Protein AF-N8XMA6-F1 (afdb_monomer)

Solvent-accessible surface area (backbone atoms only — not comparable to full-atom values): 12289 Å² total; per-residue (Å²): 137,86,81,84,78,72,89,50,56,70,58,52,52,52,47,55,66,69,59,66,61,82,78,75,79,82,71,82,87,73,93,64,99,68,93,68,57,101,82,57,52,70,44,81,47,76,52,71,48,85,36,77,44,62,51,89,69,97,74,92,50,85,92,50,55,88,56,55,26,37,52,73,32,21,50,76,72,11,32,43,36,42,34,38,41,34,55,77,52,100,53,38,29,46,33,36,42,37,30,31,41,41,23,63,33,55,67,68,64,41,82,58,19,56,54,94,86,58,65,46,65,44,81,59,30,42,33,44,30,45,38,27,79,88,80,26,33,40,37,41,23,26,39,64,20,71,59,28,72,72,43,18,67,74,46,66,78,47,97,87,50,68,55,77,30,40,56,78,78,35,101,51,12,70,62,77,36,50,27,8,22,61,82,36,62,46,50,46,42,88,46,100,89,52,80,59,71,63,85,63,88,76,85,78,78,82,130

Sequence (207 aa):
MVKFKLQYHRVFIALSFALCSSAFAQIELINQDQIFTAQDNFKLTSAGSLRLQALNFDQYQPSNAAQKYRRNGYSSTSRIYLNTDYKINDDLHLITGYQNFINPSKILDWDGHYQNNDERLTTEQAYAGISSHRYGTLKYGKIYSLYYDVVGSKTDLWDYSTLAQPQTWSPFAYFDGTQAASKTLRYEKKRKILIFMRLIYLKITLI

InterPro domains:
  IPR023614 Porin domain superfamily [G3DSA:2.40.160.10] (35-196)
  IPR050298 Gram-negative bacterial outer membrane porin [PTHR34501] (13-189)

Organism: NCBI:txid70347

Foldseek 3Di:
DDDDDPPPVVVVVVVVVVPPPPPPPPDCPDDDPDPDDPPKPKDKDKDWDFDKAADDDPDDDPVCPQVQLSNVIWGDFTKMKIKMWIDPDPFKIKIWIWMKGATPCVVVVVPSHDGPPDDRIDTQDTWIWMAGPVFGIKIFFKDFAPQCVPPQVVVPPDPPDSPSHQCVVDPPCSDPRSGIHTGAIFGWDDDPPDGDTDGDPDPDDDD

Secondary structure (DSSP, 8-state):
------TTHHHHHHHHHH--S-------S---S-SS-TT--EEEEEEEE--EE----S---GGGGGGGGGGS-EESS-EEEEEEEEESSSSEEEEEEEEEEE-HHHHTT-TTSS-TT--SEEEEEEEEEEEETTTEEEEEEEEE-HHIIIIIHHH---SS--TT-GGGS-TTTTTSSSSEEEEEEEEEEEETTEEE-----------

Structure (mmCIF, N/CA/C/O backbone):
data_AF-N8XMA6-F1
#
_entry.id   AF-N8XMA6-F1
#
loop_
_atom_site.group_PDB
_atom_site.id
_atom_site.type_symbol
_atom_site.label_atom_id
_atom_site.label_alt_id
_atom_site.label_comp_id
_atom_site.label_asym_id
_atom_site.label_entity_id
_atom_site.label_seq_id
_atom_site.pdbx_PDB_ins_code
_atom_site.Cartn_x
_atom_site.Cartn_y
_atom_site.Cartn_z
_atom_site.occupancy
_atom_site.B_iso_or_equiv
_atom_site.auth_seq_id
_atom_site.auth_comp_id
_atom_site.auth_asym_id
_atom_site.auth_atom_id
_atom_site.pdbx_PDB_model_num
ATOM 1 N N . MET A 1 1 ? 2.307 -8.915 -40.200 1.00 38.22 1 MET A N 1
ATOM 2 C CA . MET A 1 1 ? 2.455 -7.800 -39.236 1.00 38.22 1 MET A CA 1
ATOM 3 C C . MET A 1 1 ? 1.770 -6.572 -39.830 1.00 38.22 1 MET A C 1
ATOM 5 O O . MET A 1 1 ? 2.324 -5.957 -40.733 1.00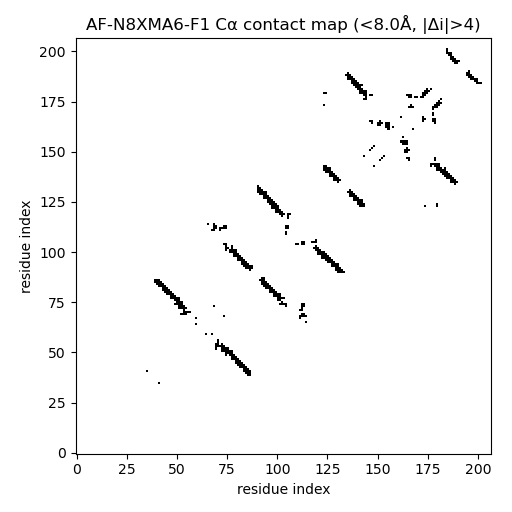 38.22 1 MET A O 1
ATOM 9 N N . VAL A 1 2 ? 0.525 -6.287 -39.439 1.00 34.09 2 VAL A N 1
ATOM 10 C CA . VAL A 1 2 ? -0.274 -5.191 -40.021 1.00 34.09 2 VAL A CA 1
ATOM 11 C C . VAL A 1 2 ? -0.017 -3.922 -39.209 1.00 34.09 2 VAL A C 1
ATOM 13 O O . VAL A 1 2 ? -0.324 -3.875 -38.023 1.00 34.09 2 VAL A O 1
ATOM 16 N N . LYS A 1 3 ? 0.594 -2.905 -39.827 1.00 41.19 3 LYS A N 1
ATOM 17 C CA . LYS A 1 3 ? 0.792 -1.583 -39.215 1.00 41.19 3 LYS A CA 1
ATOM 18 C C . LYS A 1 3 ? -0.462 -0.740 -39.443 1.00 41.19 3 LYS A C 1
ATOM 20 O O . LYS A 1 3 ? -0.680 -0.266 -40.555 1.00 41.19 3 LYS A O 1
ATOM 25 N N . PHE A 1 4 ? -1.258 -0.522 -38.400 1.00 42.84 4 PHE A N 1
ATOM 26 C CA . PHE A 1 4 ? -2.338 0.464 -38.440 1.00 42.84 4 PHE A CA 1
ATOM 27 C C . PHE A 1 4 ? -1.745 1.878 -38.346 1.00 42.84 4 PHE A C 1
ATOM 29 O O . PHE A 1 4 ? -1.214 2.278 -37.314 1.00 42.84 4 PHE A O 1
ATOM 36 N N . LYS A 1 5 ? -1.809 2.645 -39.440 1.00 53.50 5 LYS A N 1
ATOM 37 C CA . LYS A 1 5 ? -1.519 4.088 -39.439 1.00 53.50 5 LYS A CA 1
ATOM 38 C C . LYS A 1 5 ? -2.824 4.846 -39.198 1.00 53.50 5 LYS A C 1
ATOM 40 O O . LYS A 1 5 ? -3.602 5.039 -40.127 1.00 53.50 5 LYS A O 1
ATOM 45 N N . LEU A 1 6 ? -3.054 5.299 -37.966 1.00 52.75 6 LEU A N 1
ATOM 46 C CA . LEU A 1 6 ? -4.207 6.139 -37.636 1.00 52.75 6 LEU A CA 1
ATOM 47 C C . LEU A 1 6 ? -3.944 7.596 -38.073 1.00 52.75 6 LEU A C 1
ATOM 49 O O . LEU A 1 6 ? -3.423 8.419 -37.319 1.00 52.75 6 LEU A O 1
ATOM 53 N N . GLN A 1 7 ? -4.289 7.927 -39.318 1.00 56.22 7 GLN A N 1
ATOM 54 C CA . GLN A 1 7 ? -4.066 9.262 -39.901 1.00 56.22 7 GLN A CA 1
ATOM 55 C C . GLN A 1 7 ? -4.862 10.390 -39.211 1.00 56.22 7 GLN A C 1
ATOM 57 O O . GLN A 1 7 ? -4.502 11.555 -39.345 1.00 56.22 7 GLN A O 1
ATOM 62 N N . TYR A 1 8 ? -5.862 10.061 -38.386 1.00 58.88 8 TYR A N 1
ATOM 63 C CA . TYR A 1 8 ? -6.786 11.030 -37.779 1.00 58.88 8 TYR A CA 1
ATOM 64 C C . TYR A 1 8 ? -6.780 11.035 -36.245 1.00 58.88 8 TYR A C 1
ATOM 66 O O . TYR A 1 8 ? -7.749 11.447 -35.621 1.00 58.88 8 TYR A O 1
ATOM 74 N N . HIS A 1 9 ? -5.676 10.622 -35.622 1.00 61.44 9 HIS A N 1
ATOM 75 C CA . HIS A 1 9 ? -5.466 10.634 -34.168 1.00 61.44 9 HIS A CA 1
ATOM 76 C C . HIS A 1 9 ? -5.900 11.939 -33.465 1.00 61.44 9 HIS A C 1
ATOM 78 O O . HIS A 1 9 ? -6.519 11.875 -32.411 1.00 61.44 9 HIS A O 1
ATOM 84 N N . ARG A 1 10 ? -5.672 13.121 -34.058 1.00 63.47 10 ARG A N 1
ATOM 85 C CA . ARG A 1 10 ? -6.134 14.405 -33.486 1.00 63.47 10 ARG A CA 1
ATOM 86 C C . ARG A 1 10 ? -7.657 14.562 -33.495 1.00 63.47 10 ARG A C 1
ATOM 88 O O . ARG A 1 10 ? -8.216 15.075 -32.534 1.00 63.47 10 ARG A O 1
ATOM 95 N N . VAL A 1 11 ? -8.317 14.093 -34.554 1.00 64.06 11 VAL A N 1
ATOM 96 C CA . VAL A 1 11 ? -9.783 14.092 -34.667 1.00 64.06 11 VAL A CA 1
ATOM 97 C C . VAL A 1 11 ? -10.375 13.043 -33.736 1.00 64.06 11 VAL A C 1
ATOM 99 O O . VAL A 1 11 ? -11.368 13.323 -33.090 1.00 64.06 11 VAL A O 1
ATOM 102 N N . PHE A 1 12 ? -9.731 11.882 -33.597 1.00 63.41 12 PHE A N 1
ATOM 103 C CA . PHE A 1 12 ? -10.147 10.834 -32.667 1.00 63.41 12 PHE A CA 1
ATOM 104 C C . PHE A 1 12 ? -10.039 11.294 -31.207 1.00 63.41 12 PHE A C 1
ATOM 106 O O . PHE A 1 12 ? -10.989 11.136 -30.459 1.00 63.41 12 PHE A O 1
ATOM 113 N N . ILE A 1 13 ? -8.938 11.951 -30.818 1.00 65.94 13 ILE A N 1
ATOM 114 C CA . ILE A 1 13 ? -8.782 12.541 -29.476 1.00 65.94 13 ILE A CA 1
ATOM 115 C C . ILE A 1 13 ? -9.828 13.642 -29.242 1.00 65.94 13 ILE A C 1
ATOM 117 O O . ILE A 1 13 ? -10.458 13.664 -28.188 1.00 65.94 13 ILE A O 1
ATOM 121 N N . ALA A 1 14 ? -10.061 14.522 -30.222 1.00 62.22 14 ALA A N 1
ATOM 122 C CA . ALA A 1 14 ? -11.093 15.555 -30.126 1.00 62.22 14 ALA A CA 1
ATOM 123 C C . ALA A 1 14 ? -12.513 14.961 -30.029 1.00 62.22 14 ALA A C 1
ATOM 125 O O . ALA A 1 14 ? -13.321 15.453 -29.245 1.00 62.22 14 ALA A O 1
ATOM 126 N N . LEU A 1 15 ? -12.799 13.872 -30.755 1.00 55.16 15 LEU A N 1
ATOM 127 C CA . LEU A 1 15 ? -14.060 13.134 -30.654 1.00 55.16 15 LEU A CA 1
ATOM 128 C C . LEU A 1 15 ? -14.199 12.445 -29.294 1.00 55.16 15 LEU A C 1
ATOM 130 O O . LEU A 1 15 ? -15.284 12.461 -28.732 1.00 55.16 15 LEU A O 1
ATOM 134 N N . SER A 1 16 ? -13.120 11.893 -28.731 1.00 57.25 16 SER A N 1
ATOM 135 C CA . SER A 1 16 ? -13.132 11.279 -27.398 1.00 57.25 16 SER A CA 1
ATOM 136 C C . SER A 1 16 ? -13.397 12.299 -26.289 1.00 57.25 16 SER A C 1
ATOM 138 O O . SER A 1 16 ? -14.104 11.982 -25.340 1.00 57.25 16 SER A O 1
ATOM 140 N N . PHE A 1 17 ? -12.895 13.533 -26.417 1.00 58.12 17 PHE A N 1
ATOM 141 C CA . PHE A 1 17 ? -13.242 14.625 -25.497 1.00 58.12 17 PHE A CA 1
ATOM 142 C C . PHE A 1 17 ? -14.674 15.147 -25.708 1.00 58.12 17 PHE A C 1
ATOM 144 O O . PHE A 1 17 ? -15.310 15.557 -24.741 1.00 58.12 17 PHE A O 1
ATOM 151 N N . ALA A 1 18 ? -15.202 15.098 -26.938 1.00 53.00 18 ALA A N 1
ATOM 152 C CA . ALA A 1 18 ? -16.580 15.491 -27.253 1.00 53.00 18 ALA A CA 1
ATOM 153 C C . ALA A 1 18 ? -17.629 14.412 -26.900 1.00 53.00 18 ALA A C 1
ATOM 155 O O . ALA A 1 18 ? -18.781 14.746 -26.636 1.00 53.00 18 ALA A O 1
ATOM 156 N N . LEU A 1 19 ? -17.234 13.134 -26.860 1.00 45.78 19 LEU A N 1
ATOM 157 C CA . LEU A 1 19 ? -18.064 11.978 -26.489 1.00 45.78 19 LEU A CA 1
ATOM 158 C C . LEU A 1 19 ? -17.983 11.626 -24.996 1.00 45.78 19 LEU A C 1
ATOM 160 O O . LEU A 1 19 ? -18.585 10.643 -24.569 1.00 45.78 19 LEU A O 1
ATOM 164 N N . CYS A 1 20 ? -17.335 12.458 -24.174 1.00 42.19 20 CYS A N 1
ATOM 165 C CA . CYS A 1 20 ? -17.507 12.449 -22.719 1.00 42.19 20 CYS A CA 1
ATOM 166 C C . CYS A 1 20 ? -18.913 12.951 -22.313 1.00 42.19 20 CYS A C 1
ATOM 168 O O . CYS A 1 20 ? -19.066 13.717 -21.365 1.00 42.19 20 CYS A O 1
ATOM 170 N N . SER A 1 21 ? -19.969 12.519 -23.005 1.00 47.00 21 SER A N 1
ATOM 171 C CA . SER A 1 21 ? -21.285 12.418 -22.388 1.00 47.00 21 SER A CA 1
ATOM 172 C C . SER A 1 21 ? -21.166 11.312 -21.353 1.00 47.00 21 SER A C 1
ATOM 174 O O . SER A 1 21 ? -20.931 10.163 -21.717 1.00 47.00 21 SER A O 1
ATOM 176 N N . SER A 1 22 ? -21.240 11.692 -20.083 1.00 49.50 22 SER A N 1
ATOM 177 C CA . SER A 1 22 ? -21.211 10.843 -18.895 1.00 49.50 22 SER A CA 1
ATOM 178 C C . SER A 1 22 ? -21.783 9.437 -19.128 1.00 49.50 22 SER A C 1
ATOM 180 O O . SER A 1 22 ? -22.973 9.189 -18.932 1.00 49.50 22 SER A O 1
ATOM 182 N N . ALA A 1 23 ? -20.924 8.507 -19.543 1.00 38.50 23 ALA A N 1
ATOM 183 C CA . ALA A 1 23 ? -21.235 7.093 -19.577 1.00 38.50 23 ALA A CA 1
ATOM 184 C C . ALA A 1 23 ? -21.140 6.598 -18.134 1.00 38.50 23 ALA A C 1
ATOM 186 O O . ALA A 1 23 ? -20.109 6.095 -17.689 1.00 38.50 23 ALA A O 1
ATOM 187 N N . PHE A 1 24 ? -22.209 6.804 -17.369 1.00 38.06 24 PHE A N 1
ATOM 188 C CA . PHE A 1 24 ? -22.392 6.097 -16.114 1.00 38.06 24 PHE A CA 1
ATOM 189 C C . PHE A 1 24 ? -22.739 4.654 -16.475 1.00 38.06 24 PHE A C 1
ATOM 191 O O . PHE A 1 24 ? -23.894 4.325 -16.730 1.00 38.06 24 PHE A O 1
ATOM 198 N N . ALA A 1 25 ? -21.736 3.781 -16.543 1.00 35.38 25 ALA A N 1
ATOM 199 C CA . ALA A 1 25 ? -21.995 2.356 -16.424 1.00 35.38 25 ALA A CA 1
ATOM 200 C C . ALA A 1 25 ? -22.518 2.130 -14.999 1.00 35.38 25 ALA A C 1
ATOM 202 O O . ALA A 1 25 ? -21.738 2.045 -14.050 1.00 35.38 25 ALA A O 1
ATOM 203 N N . GLN A 1 26 ? -23.841 2.123 -14.831 1.00 35.53 26 GLN A N 1
ATOM 204 C CA . GLN A 1 26 ? -24.463 1.716 -13.580 1.00 35.53 26 GLN A CA 1
ATOM 205 C C . GLN A 1 26 ? -24.258 0.207 -13.448 1.00 35.53 26 GLN A C 1
ATOM 207 O O . GLN A 1 26 ? -25.038 -0.597 -13.947 1.00 35.53 26 GLN A O 1
ATOM 212 N N . ILE A 1 27 ? -23.142 -0.175 -12.834 1.00 44.81 27 ILE A N 1
ATOM 213 C CA . ILE A 1 27 ? -22.910 -1.540 -12.382 1.00 44.81 27 ILE A CA 1
ATOM 214 C C . ILE A 1 27 ? -23.560 -1.624 -11.007 1.00 44.81 27 ILE A C 1
ATOM 216 O O . ILE A 1 27 ? -23.081 -1.023 -10.044 1.00 44.81 27 ILE A O 1
ATOM 220 N N . GLU A 1 28 ? -24.677 -2.336 -10.923 1.00 38.12 28 GLU A N 1
ATOM 221 C CA . GLU A 1 28 ? -25.299 -2.671 -9.649 1.00 38.12 28 GLU A CA 1
ATOM 222 C C . GLU A 1 28 ? -24.393 -3.685 -8.930 1.00 38.12 28 GLU A C 1
ATOM 224 O O . GLU A 1 28 ? -24.422 -4.881 -9.200 1.00 38.12 28 GLU A O 1
ATOM 229 N N . LEU A 1 29 ? -23.492 -3.182 -8.077 1.00 42.28 29 LEU A N 1
ATOM 230 C CA . LEU A 1 29 ? -22.527 -4.008 -7.339 1.00 42.28 29 LEU A CA 1
ATOM 231 C C . LEU A 1 29 ? -23.208 -4.855 -6.248 1.00 42.28 29 LEU A C 1
ATOM 233 O O . LEU A 1 29 ? -22.695 -5.920 -5.912 1.00 42.28 29 LEU A O 1
ATOM 237 N N . ILE A 1 30 ? -24.333 -4.384 -5.691 1.00 44.03 30 ILE A N 1
ATOM 238 C CA . ILE A 1 30 ? -25.130 -5.050 -4.648 1.00 44.03 30 ILE A CA 1
ATOM 239 C C . ILE A 1 30 ? -26.604 -4.638 -4.819 1.00 44.03 30 ILE A C 1
ATOM 241 O O . ILE A 1 30 ? -26.894 -3.444 -4.807 1.00 44.03 30 ILE A O 1
ATOM 245 N N . ASN A 1 31 ? -27.515 -5.614 -4.927 1.00 42.56 31 ASN A N 1
ATOM 246 C CA . ASN A 1 31 ? -28.969 -5.421 -4.860 1.00 42.56 31 ASN A CA 1
ATOM 247 C C . ASN A 1 31 ? -29.479 -5.995 -3.523 1.00 42.56 31 ASN A C 1
ATOM 249 O O . ASN A 1 31 ? -29.530 -7.213 -3.339 1.00 42.56 31 ASN A O 1
ATOM 253 N N . GLN A 1 32 ? -29.753 -5.117 -2.559 1.00 45.19 32 GLN A N 1
ATOM 254 C CA . GLN A 1 32 ? -30.324 -5.436 -1.246 1.00 45.19 32 GLN A CA 1
ATOM 255 C C . GLN A 1 32 ? -31.250 -4.293 -0.828 1.00 45.19 32 GLN A C 1
ATOM 257 O O . GLN A 1 32 ? -30.871 -3.131 -0.972 1.00 45.19 32 GLN A O 1
ATOM 262 N N . ASP A 1 33 ? -32.416 -4.618 -0.258 1.00 55.75 33 ASP A N 1
ATOM 263 C CA . ASP A 1 33 ? -33.429 -3.618 0.107 1.00 55.75 33 ASP A CA 1
ATOM 264 C C . ASP A 1 33 ? -32.906 -2.568 1.103 1.00 55.75 33 ASP A C 1
ATOM 266 O O . ASP A 1 33 ? -33.262 -1.401 0.968 1.00 55.75 33 ASP A O 1
ATOM 270 N N . GLN A 1 34 ? -32.014 -2.934 2.039 1.00 51.16 34 GLN A N 1
ATOM 271 C CA . GLN A 1 34 ? -31.160 -2.008 2.804 1.00 51.16 34 GLN A CA 1
ATOM 272 C C . GLN A 1 34 ? -29.854 -2.702 3.231 1.00 51.16 34 GLN A C 1
ATOM 274 O O . GLN A 1 34 ? -29.889 -3.723 3.912 1.00 51.16 34 GLN A O 1
ATOM 279 N N . ILE A 1 35 ? -28.698 -2.136 2.858 1.00 57.72 35 ILE A N 1
ATOM 280 C CA . ILE A 1 35 ? -27.366 -2.589 3.322 1.00 57.72 35 ILE A CA 1
ATOM 281 C C . ILE A 1 35 ? -27.058 -2.031 4.727 1.00 57.72 35 ILE A C 1
ATOM 283 O O . ILE A 1 35 ? -26.288 -2.627 5.476 1.00 57.72 35 ILE A O 1
ATOM 287 N N . PHE A 1 36 ? -27.672 -0.895 5.083 1.00 59.75 36 PHE A N 1
ATOM 288 C CA . PHE A 1 36 ? -27.422 -0.137 6.309 1.00 59.75 36 PHE A CA 1
ATOM 289 C C . PHE A 1 36 ? -28.723 0.438 6.892 1.00 59.75 36 PHE A C 1
ATOM 291 O O . PHE A 1 36 ? -29.598 0.870 6.141 1.00 59.75 36 PHE A O 1
ATOM 298 N N . THR A 1 37 ? -28.832 0.489 8.220 1.00 59.66 37 THR A N 1
ATOM 299 C CA . THR A 1 37 ? -29.908 1.170 8.962 1.00 59.66 37 THR A CA 1
ATOM 300 C C . THR A 1 37 ? -29.584 2.650 9.201 1.00 59.66 37 THR A C 1
ATOM 302 O O . THR A 1 37 ? -28.437 3.076 9.087 1.00 59.66 37 THR A O 1
ATOM 305 N N . ALA A 1 38 ? -30.572 3.461 9.597 1.00 58.53 38 ALA A N 1
ATOM 306 C CA . ALA A 1 38 ? -30.356 4.877 9.937 1.00 58.53 38 ALA A CA 1
ATOM 307 C C . ALA A 1 38 ? -29.403 5.092 11.138 1.00 58.53 38 ALA A C 1
ATOM 309 O O . ALA A 1 38 ? -28.946 6.210 11.375 1.00 58.53 38 ALA A O 1
ATOM 310 N N . GLN A 1 39 ? -29.115 4.034 11.902 1.00 62.19 39 GLN A N 1
ATOM 311 C CA . GLN A 1 39 ? -28.189 4.019 13.032 1.00 62.19 39 GLN A CA 1
ATOM 312 C C . GLN A 1 39 ? -26.787 3.515 12.644 1.00 62.19 39 GLN A C 1
ATOM 314 O O . GLN A 1 39 ? -25.841 3.684 13.424 1.00 62.19 39 GLN A O 1
ATOM 319 N N . ASP A 1 40 ? -26.627 2.940 11.448 1.00 66.00 40 ASP A N 1
ATOM 320 C CA . ASP A 1 40 ? -25.349 2.419 10.976 1.00 66.00 40 ASP A CA 1
ATOM 321 C C . ASP A 1 40 ? -24.437 3.571 10.570 1.00 66.00 40 ASP A C 1
ATOM 323 O O . ASP A 1 40 ? -24.710 4.350 9.659 1.00 66.00 40 ASP A O 1
ATOM 327 N N . ASN A 1 41 ? -23.297 3.665 11.248 1.00 79.25 41 ASN A N 1
ATOM 328 C CA . ASN A 1 41 ? -22.274 4.649 10.924 1.00 79.25 41 ASN A CA 1
ATOM 329 C C . ASN A 1 41 ? -21.190 3.969 10.086 1.00 79.25 41 ASN A C 1
ATOM 331 O O . ASN A 1 41 ? -20.075 3.734 10.559 1.00 79.25 41 ASN A O 1
ATOM 335 N N . PHE A 1 42 ? -21.555 3.608 8.853 1.00 85.81 42 PHE A N 1
ATOM 336 C CA . PHE A 1 42 ? -20.613 3.158 7.836 1.00 85.81 42 PHE A CA 1
ATOM 337 C C . PHE A 1 42 ? -20.064 4.350 7.055 1.00 85.81 42 PHE A C 1
ATOM 339 O O . PHE A 1 42 ? -20.810 5.177 6.528 1.00 85.81 42 PHE A O 1
ATOM 346 N N . LYS A 1 43 ? -18.743 4.413 6.930 1.00 88.19 43 LYS A N 1
ATOM 347 C CA . LYS A 1 43 ? -18.040 5.408 6.130 1.00 88.19 43 LYS A CA 1
ATOM 348 C C . LYS A 1 43 ? -17.127 4.713 5.133 1.00 88.19 43 LYS A C 1
ATOM 350 O O . LYS A 1 43 ? -16.171 4.046 5.517 1.00 88.19 43 LYS A O 1
ATOM 355 N N . LEU A 1 44 ? -17.371 4.956 3.850 1.00 88.69 44 LEU A N 1
ATOM 356 C CA . LEU A 1 44 ? -16.453 4.636 2.761 1.00 88.69 44 LEU A CA 1
ATOM 357 C C . LEU A 1 44 ? -15.694 5.903 2.359 1.00 88.69 44 LEU A C 1
ATOM 359 O O . LEU A 1 44 ? -16.291 6.954 2.145 1.00 88.69 44 LEU A O 1
ATOM 363 N N . THR A 1 45 ? -14.370 5.820 2.269 1.00 89.31 45 THR A N 1
ATOM 364 C CA . THR A 1 45 ? -13.516 6.917 1.798 1.00 89.31 45 THR A CA 1
ATOM 365 C C . THR A 1 45 ? -12.622 6.415 0.679 1.00 89.31 45 THR A C 1
ATOM 367 O O . THR A 1 45 ? -11.800 5.526 0.898 1.00 89.31 45 THR A O 1
ATOM 370 N N . SER A 1 46 ? -12.742 7.020 -0.499 1.00 92.00 46 SER A N 1
ATOM 371 C CA . SER A 1 46 ? -11.800 6.830 -1.598 1.00 92.00 46 SER A CA 1
ATOM 372 C C . SER A 1 46 ? -10.925 8.064 -1.771 1.00 92.00 46 SER A C 1
ATOM 374 O O . SER A 1 46 ? -11.416 9.191 -1.706 1.00 92.00 46 SER A O 1
ATOM 376 N N . ALA A 1 47 ? -9.646 7.858 -2.046 1.00 90.12 47 ALA A N 1
ATOM 377 C CA . ALA A 1 47 ? -8.724 8.915 -2.440 1.00 90.12 47 ALA A CA 1
ATOM 378 C C . ALA A 1 47 ? -7.778 8.386 -3.517 1.00 90.12 47 ALA A C 1
ATOM 380 O O . ALA A 1 47 ? -7.701 7.182 -3.763 1.00 90.12 47 ALA A O 1
ATOM 381 N N . GLY A 1 48 ? -7.021 9.268 -4.151 1.00 89.19 48 GLY A N 1
ATOM 382 C CA . GLY A 1 48 ? -6.034 8.848 -5.128 1.00 89.19 48 GLY A CA 1
ATOM 383 C C . GLY A 1 48 ? -5.094 9.967 -5.519 1.00 89.19 48 GLY A C 1
ATOM 384 O O . GLY A 1 48 ? -5.334 11.139 -5.231 1.00 89.19 48 GLY A O 1
ATOM 385 N N . SER A 1 49 ? -4.018 9.579 -6.182 1.00 87.81 49 SER A N 1
ATOM 386 C CA . SER A 1 49 ? -3.076 10.488 -6.810 1.00 87.81 49 SER A CA 1
ATOM 387 C C . SER A 1 49 ? -2.645 9.922 -8.155 1.00 87.81 49 SER A C 1
ATOM 389 O O . SER A 1 49 ? -2.379 8.729 -8.295 1.00 87.81 49 SER A O 1
ATOM 391 N N . LEU A 1 50 ? -2.565 10.790 -9.156 1.00 90.62 50 LEU A N 1
ATOM 392 C CA . LEU A 1 50 ? -1.903 10.488 -10.417 1.00 90.62 50 LEU A CA 1
ATOM 393 C C . LEU A 1 50 ? -0.556 11.195 -10.404 1.00 90.62 50 LEU A C 1
ATOM 395 O O . LEU A 1 50 ? -0.488 12.403 -10.184 1.00 90.62 50 LEU A O 1
ATOM 399 N N . ARG A 1 51 ? 0.515 10.437 -10.620 1.00 87.62 51 ARG A N 1
ATOM 400 C CA . ARG A 1 51 ? 1.881 10.954 -10.642 1.00 87.62 51 ARG A CA 1
ATOM 401 C C . ARG A 1 51 ? 2.536 10.558 -11.951 1.00 87.62 51 ARG A C 1
ATOM 403 O O . ARG A 1 51 ? 3.081 9.464 -12.089 1.00 87.62 51 ARG A O 1
ATOM 410 N N . LEU A 1 52 ? 2.427 11.465 -12.913 1.00 87.81 52 LEU A N 1
ATOM 411 C CA . LEU A 1 52 ? 3.073 11.358 -14.211 1.00 87.81 52 LEU A CA 1
ATOM 412 C C . LEU A 1 52 ? 4.412 12.091 -14.145 1.00 87.81 52 LEU A C 1
ATOM 414 O O . LEU A 1 52 ? 4.473 13.227 -13.681 1.00 87.81 52 LEU A O 1
ATOM 418 N N . GLN A 1 53 ? 5.476 11.442 -14.597 1.00 88.88 53 GLN A N 1
ATOM 419 C CA . GLN A 1 53 ? 6.825 12.005 -14.602 1.00 88.88 53 GLN A CA 1
ATOM 420 C C . GLN A 1 53 ? 7.494 11.775 -15.949 1.00 88.88 53 GLN A C 1
ATOM 422 O O . GLN A 1 53 ? 7.225 10.779 -16.609 1.00 88.88 53 GLN A O 1
ATOM 427 N N . ALA A 1 54 ? 8.419 12.655 -16.319 1.00 89.69 54 ALA A N 1
ATOM 428 C CA . ALA A 1 54 ? 9.365 12.436 -17.405 1.00 89.69 54 ALA A CA 1
ATOM 429 C C . ALA A 1 54 ? 10.775 12.747 -16.894 1.00 89.69 54 ALA A C 1
ATOM 431 O O . ALA A 1 54 ? 10.990 13.770 -16.247 1.00 89.69 54 ALA A O 1
ATOM 432 N N . LEU A 1 55 ? 11.730 11.859 -17.159 1.00 86.31 55 LEU A N 1
ATOM 433 C CA . LEU A 1 55 ? 13.116 12.004 -16.713 1.00 86.31 55 LEU A CA 1
ATOM 434 C C . LEU A 1 55 ? 14.016 12.254 -17.908 1.00 86.31 55 LEU A C 1
ATOM 436 O O . LEU A 1 55 ? 14.097 11.399 -18.781 1.00 86.31 55 LEU A O 1
ATOM 440 N N . ASN A 1 56 ? 14.739 13.369 -17.924 1.00 83.31 56 ASN A N 1
ATOM 441 C CA . ASN A 1 56 ? 15.779 13.608 -18.918 1.00 83.31 56 ASN A CA 1
ATOM 442 C C . ASN A 1 56 ? 17.095 12.996 -18.436 1.00 83.31 56 ASN A C 1
ATOM 444 O O . ASN A 1 56 ? 17.647 13.424 -17.430 1.00 83.31 56 ASN A O 1
ATOM 448 N N . PHE A 1 57 ? 17.590 11.986 -19.153 1.00 74.38 57 PHE A N 1
ATOM 449 C CA . PHE A 1 57 ? 18.915 11.414 -18.908 1.00 74.38 57 PHE A CA 1
ATOM 450 C C . PHE A 1 57 ? 19.958 12.088 -19.809 1.00 74.38 57 PHE A C 1
ATOM 452 O O . PHE A 1 57 ? 19.663 12.396 -20.967 1.00 74.38 57 PHE A O 1
ATOM 459 N N . ASP A 1 58 ? 21.190 12.242 -19.335 1.00 65.25 58 ASP A N 1
ATOM 460 C CA . ASP A 1 58 ? 22.234 12.933 -20.104 1.00 65.25 58 ASP A CA 1
ATOM 461 C C . ASP A 1 58 ? 22.667 12.147 -21.353 1.00 65.25 58 ASP A C 1
ATOM 463 O O . ASP A 1 58 ? 22.999 12.745 -22.374 1.00 65.25 58 ASP A O 1
ATOM 467 N N . GLN A 1 59 ? 22.603 10.804 -21.332 1.00 69.44 59 GLN A N 1
ATOM 468 C CA . GLN A 1 59 ? 22.976 9.957 -22.477 1.00 69.44 59 GLN A CA 1
ATOM 469 C C . GLN A 1 59 ? 22.150 8.664 -22.577 1.00 69.44 59 GLN A C 1
ATOM 471 O O . GLN A 1 59 ? 21.764 8.057 -21.575 1.00 69.44 59 GLN A O 1
ATOM 476 N N . TYR A 1 60 ? 21.898 8.216 -23.811 1.00 69.25 60 TYR A N 1
ATOM 477 C CA . TYR A 1 60 ? 21.370 6.881 -24.093 1.00 69.25 60 TYR A CA 1
ATOM 478 C C . TYR A 1 60 ? 22.509 5.925 -24.427 1.00 69.25 60 TYR A C 1
ATOM 480 O O . TYR A 1 60 ? 23.242 6.146 -25.387 1.00 69.25 60 TYR A O 1
ATOM 488 N N . GLN A 1 61 ? 22.615 4.841 -23.666 1.00 81.00 61 GLN A N 1
ATOM 489 C CA . GLN A 1 61 ? 23.579 3.768 -23.897 1.00 81.00 61 GLN A CA 1
ATOM 490 C C . GLN A 1 61 ? 22.856 2.413 -23.838 1.00 81.00 61 GLN A C 1
ATOM 492 O O . GLN A 1 61 ? 21.785 2.319 -23.235 1.00 81.00 61 GLN A O 1
ATOM 497 N N . PRO A 1 62 ? 23.392 1.337 -24.443 1.00 82.00 62 PRO A N 1
ATOM 498 C CA . PRO A 1 62 ? 22.751 0.019 -24.400 1.00 82.00 62 PRO A CA 1
ATOM 499 C C . PRO A 1 62 ? 22.394 -0.451 -22.978 1.00 82.00 62 PRO A C 1
ATOM 501 O O . PRO A 1 62 ? 21.343 -1.055 -22.778 1.00 82.00 62 PRO A O 1
ATOM 504 N N . SER A 1 63 ? 23.208 -0.084 -21.983 1.00 80.88 63 SER A N 1
ATOM 505 C CA . SER A 1 63 ? 23.012 -0.395 -20.561 1.00 80.88 63 SER A CA 1
ATOM 506 C C . SER A 1 63 ? 21.743 0.205 -19.938 1.00 80.88 63 SER A C 1
ATOM 508 O O . SER A 1 63 ? 21.241 -0.344 -18.961 1.00 80.88 63 SER A O 1
ATOM 510 N N . ASN A 1 64 ? 21.186 1.291 -20.493 1.00 79.12 64 ASN A N 1
ATOM 511 C CA . ASN A 1 64 ? 19.966 1.937 -19.986 1.00 79.12 64 ASN A CA 1
ATOM 512 C C . ASN A 1 64 ? 18.762 1.816 -20.935 1.00 79.12 64 ASN A C 1
ATOM 514 O O . ASN A 1 64 ? 17.755 2.506 -20.757 1.00 79.12 64 ASN A O 1
ATOM 518 N N . ALA A 1 65 ? 18.822 0.907 -21.915 1.00 82.00 65 ALA A N 1
ATOM 519 C CA . ALA A 1 65 ? 17.760 0.722 -22.904 1.00 82.00 65 ALA A CA 1
ATOM 520 C C . ALA A 1 65 ? 16.381 0.461 -22.269 1.00 82.00 65 ALA A C 1
ATOM 522 O O . ALA A 1 65 ? 15.383 1.010 -22.735 1.00 82.00 65 ALA A O 1
ATOM 523 N N . ALA A 1 66 ? 16.331 -0.292 -21.164 1.00 82.38 66 ALA A N 1
ATOM 524 C CA . ALA A 1 66 ? 15.099 -0.584 -20.430 1.00 82.38 66 ALA A CA 1
ATOM 525 C C . ALA A 1 66 ? 14.456 0.654 -19.773 1.00 82.38 66 ALA A C 1
ATOM 527 O O . ALA A 1 66 ? 13.282 0.617 -19.421 1.00 82.38 66 ALA A O 1
ATOM 528 N N . GLN A 1 67 ? 15.189 1.758 -19.611 1.00 84.31 67 GLN A N 1
ATOM 529 C CA . GLN A 1 67 ? 14.700 2.989 -18.976 1.00 84.31 67 GLN A CA 1
ATOM 530 C C . GLN A 1 67 ? 14.225 4.037 -19.995 1.00 84.31 67 GLN A C 1
ATOM 532 O O . GLN A 1 67 ? 13.766 5.110 -19.605 1.00 84.31 67 GLN A O 1
ATOM 537 N N . LYS A 1 68 ? 14.289 3.735 -21.303 1.00 85.94 68 LYS A N 1
ATOM 538 C CA . LYS A 1 68 ? 13.921 4.661 -22.391 1.00 85.94 68 LYS A CA 1
ATOM 539 C C . LYS A 1 68 ? 12.527 5.263 -22.239 1.00 85.94 68 LYS A C 1
ATOM 541 O O . LYS A 1 68 ? 12.384 6.468 -22.429 1.00 85.94 68 LYS A O 1
ATOM 546 N N . TYR A 1 69 ? 11.552 4.448 -21.841 1.00 88.50 69 TYR A N 1
ATOM 547 C CA . TYR A 1 69 ? 10.159 4.860 -21.646 1.00 88.50 69 TYR A CA 1
ATOM 548 C C . TYR A 1 69 ? 10.001 6.013 -20.642 1.00 88.50 69 TYR A C 1
ATOM 550 O O . TYR A 1 69 ? 9.091 6.825 -20.775 1.00 88.50 69 TYR A O 1
ATOM 558 N N . ARG A 1 70 ? 10.924 6.156 -19.678 1.00 89.19 70 ARG A N 1
ATOM 559 C CA . ARG A 1 70 ? 10.853 7.204 -18.651 1.00 89.19 70 ARG A CA 1
ATOM 560 C C . ARG A 1 70 ? 11.050 8.619 -19.206 1.00 89.19 70 ARG A C 1
ATOM 562 O O . ARG A 1 70 ? 10.670 9.566 -18.527 1.00 89.19 70 ARG A O 1
ATOM 569 N N . ARG A 1 71 ? 11.586 8.788 -20.427 1.00 87.44 71 ARG A N 1
ATOM 570 C CA . ARG A 1 71 ? 11.620 10.096 -21.122 1.00 87.44 71 ARG A CA 1
ATOM 571 C C . ARG A 1 71 ? 10.277 10.492 -21.717 1.00 87.44 71 ARG A C 1
ATOM 573 O O . ARG A 1 71 ? 9.968 11.674 -21.782 1.00 87.44 71 ARG A O 1
ATOM 580 N N . ASN A 1 72 ? 9.495 9.513 -22.157 1.00 87.19 72 ASN A N 1
ATOM 581 C CA . ASN A 1 72 ? 8.250 9.766 -22.877 1.00 87.19 72 ASN A CA 1
ATOM 582 C C . ASN A 1 72 ? 7.121 10.203 -21.934 1.00 87.19 72 ASN A C 1
ATOM 584 O O . ASN A 1 72 ? 6.063 10.616 -22.390 1.00 87.19 72 ASN A O 1
ATOM 588 N N . GLY A 1 73 ? 7.343 10.141 -20.621 1.00 89.50 73 GLY A N 1
ATOM 589 C CA . GLY A 1 73 ? 6.298 10.259 -19.619 1.00 89.50 73 GLY A CA 1
ATOM 590 C C . GLY A 1 73 ? 5.901 8.872 -19.128 1.00 89.50 73 GLY A C 1
ATOM 591 O O . GLY A 1 73 ? 5.633 7.986 -19.928 1.00 89.50 73 GLY A O 1
ATOM 592 N N . TYR A 1 74 ? 5.865 8.652 -17.824 1.00 91.56 74 TYR A N 1
ATOM 593 C CA . TYR A 1 74 ? 5.476 7.377 -17.224 1.00 91.56 74 TYR A CA 1
ATOM 594 C C . TYR A 1 74 ? 4.738 7.623 -15.906 1.00 91.56 74 TYR A C 1
ATOM 596 O O . TYR A 1 74 ? 4.848 8.700 -15.316 1.00 91.56 74 TYR A O 1
ATOM 604 N N . SER A 1 75 ? 3.983 6.629 -15.436 1.00 91.00 75 SER A N 1
ATOM 605 C CA . SER A 1 75 ? 3.422 6.656 -14.082 1.00 91.00 75 SER A CA 1
ATOM 606 C C . SER A 1 75 ? 4.505 6.261 -13.083 1.00 91.00 75 SER A C 1
ATOM 608 O O . SER A 1 75 ? 4.980 5.127 -13.128 1.00 91.00 75 SER A O 1
ATOM 610 N N . SER A 1 76 ? 4.902 7.166 -12.186 1.00 83.62 76 SER A N 1
ATOM 611 C CA . SER A 1 76 ? 5.952 6.866 -11.205 1.00 83.62 76 SER A CA 1
ATOM 612 C C . SER A 1 76 ? 5.387 6.216 -9.944 1.00 83.62 76 SER A C 1
ATOM 614 O O . SER A 1 76 ? 5.802 5.122 -9.578 1.00 83.62 76 SER A O 1
ATOM 616 N N . THR A 1 77 ? 4.411 6.853 -9.289 1.00 83.62 77 THR A N 1
ATOM 617 C CA . THR A 1 77 ? 3.760 6.340 -8.067 1.00 83.62 77 THR A CA 1
ATOM 618 C C . THR A 1 77 ? 2.289 6.759 -7.985 1.00 83.62 77 THR A C 1
ATOM 620 O O . THR A 1 77 ? 1.844 7.272 -6.954 1.00 83.62 77 THR A O 1
ATOM 623 N N . SER A 1 78 ? 1.531 6.610 -9.074 1.00 90.25 78 SER A N 1
ATOM 624 C CA . SER A 1 78 ? 0.082 6.848 -9.033 1.00 90.25 78 SER A CA 1
ATOM 625 C C . SER A 1 78 ? -0.587 5.833 -8.104 1.00 90.25 78 SER A C 1
ATOM 627 O O . SER A 1 78 ? -0.241 4.650 -8.127 1.00 90.25 78 SER A O 1
ATOM 629 N N . ARG A 1 79 ? -1.517 6.277 -7.257 1.00 91.75 79 ARG A N 1
ATOM 630 C CA . ARG A 1 79 ? -2.123 5.453 -6.205 1.00 91.75 79 ARG A CA 1
ATOM 631 C C . ARG A 1 79 ? -3.626 5.647 -6.121 1.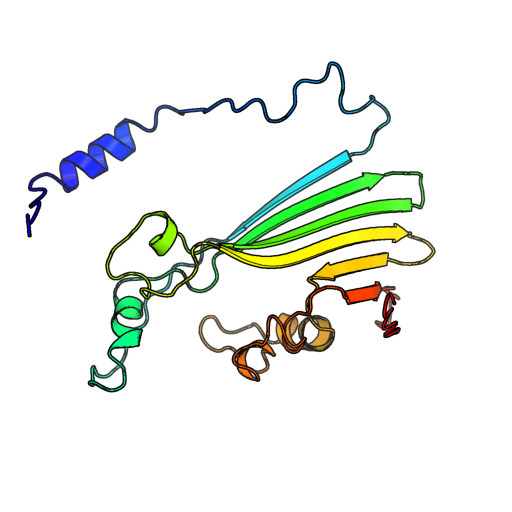00 91.75 79 ARG A C 1
ATOM 633 O O . ARG A 1 79 ? -4.135 6.739 -6.358 1.00 91.75 79 ARG A O 1
ATOM 640 N N . ILE A 1 80 ? -4.312 4.592 -5.705 1.00 93.31 80 ILE A N 1
ATOM 641 C CA . ILE A 1 80 ? -5.708 4.636 -5.272 1.00 93.31 80 ILE A CA 1
ATOM 642 C C . ILE A 1 80 ? -5.779 4.084 -3.853 1.00 93.31 80 ILE A C 1
ATOM 644 O O . ILE A 1 80 ? -5.120 3.096 -3.522 1.00 93.31 80 ILE A O 1
ATOM 648 N N . TYR A 1 81 ? -6.591 4.737 -3.034 1.00 92.38 81 TYR A N 1
ATOM 649 C CA . TYR A 1 81 ? -6.871 4.396 -1.653 1.00 92.38 81 TYR A CA 1
ATOM 650 C C . TYR A 1 81 ? -8.366 4.155 -1.502 1.00 92.38 81 TYR A C 1
ATOM 652 O O . TYR A 1 81 ? -9.175 4.947 -1.989 1.00 92.38 81 TYR A O 1
ATOM 660 N N . LEU A 1 82 ? -8.722 3.103 -0.780 1.00 93.88 82 LEU A N 1
ATOM 661 C CA . LEU A 1 82 ? -10.085 2.803 -0.383 1.00 93.88 82 LEU A CA 1
ATOM 662 C C . LEU A 1 82 ? -10.064 2.356 1.074 1.00 93.88 82 LEU A C 1
ATOM 664 O O . LEU A 1 82 ? -9.395 1.387 1.421 1.00 93.88 82 LEU A O 1
ATOM 668 N N . ASN A 1 83 ? -10.764 3.088 1.931 1.00 93.38 83 ASN A N 1
ATOM 669 C CA . ASN A 1 83 ? -10.855 2.788 3.353 1.00 93.38 83 ASN A CA 1
ATOM 670 C C . ASN A 1 83 ? -12.318 2.693 3.762 1.00 93.38 83 ASN A C 1
ATOM 672 O O . ASN A 1 83 ? -13.133 3.518 3.340 1.00 93.38 83 ASN A O 1
ATOM 676 N N . THR A 1 84 ? -12.627 1.729 4.621 1.00 93.12 84 THR A N 1
ATOM 677 C CA . THR A 1 84 ? -13.925 1.642 5.285 1.00 93.12 84 THR A CA 1
ATOM 678 C C . THR A 1 84 ? -13.766 1.773 6.787 1.00 93.12 84 THR A C 1
ATOM 680 O O . THR A 1 84 ? -12.766 1.341 7.363 1.00 93.12 84 THR A O 1
ATOM 683 N N . ASP A 1 85 ? -14.772 2.364 7.410 1.00 93.38 85 ASP A N 1
ATOM 684 C CA . ASP A 1 85 ? -14.910 2.473 8.853 1.00 93.38 85 ASP A CA 1
ATOM 685 C C . ASP A 1 85 ? -16.373 2.189 9.203 1.00 93.38 85 ASP A C 1
ATOM 687 O O . ASP A 1 85 ? -17.275 2.881 8.731 1.00 93.38 85 ASP A O 1
ATOM 691 N N . TYR A 1 86 ? -16.606 1.124 9.959 1.00 91.25 86 TYR A N 1
ATOM 692 C CA . TYR A 1 86 ? -17.917 0.714 10.431 1.00 91.25 86 TYR A CA 1
ATOM 693 C C . TYR A 1 86 ? -17.939 0.759 11.954 1.00 91.25 86 TYR A C 1
ATOM 695 O O . TYR A 1 86 ? -17.250 -0.017 12.624 1.00 91.25 86 TYR A O 1
ATOM 703 N N . LYS A 1 87 ? -18.749 1.655 12.514 1.00 90.75 87 LYS A N 1
ATOM 704 C CA . LYS A 1 87 ? -18.937 1.755 13.962 1.00 90.75 87 LYS A CA 1
ATOM 705 C C . LYS A 1 87 ? -19.719 0.545 14.483 1.00 90.75 87 LYS A C 1
ATOM 707 O O . LYS A 1 87 ? -20.878 0.360 14.131 1.00 90.75 87 LYS A O 1
ATOM 712 N N . ILE A 1 88 ? -19.106 -0.237 15.371 1.00 87.56 88 ILE A N 1
ATOM 713 C CA . ILE A 1 88 ? -19.770 -1.339 16.086 1.00 87.56 88 ILE A CA 1
ATOM 714 C C . ILE A 1 88 ? -20.468 -0.793 17.340 1.00 87.56 88 ILE A C 1
ATOM 716 O O . ILE A 1 88 ? -21.597 -1.164 17.643 1.00 87.56 88 ILE A O 1
ATOM 720 N N . ASN A 1 89 ? -19.784 0.079 18.087 1.00 87.94 89 ASN A N 1
ATOM 721 C CA . ASN A 1 89 ? -20.317 0.819 19.234 1.00 87.94 89 ASN A CA 1
ATOM 722 C C . ASN A 1 89 ? -19.509 2.114 19.445 1.00 87.94 89 ASN A C 1
ATOM 724 O O . ASN A 1 89 ? -18.684 2.469 18.610 1.00 87.94 89 ASN A O 1
ATOM 728 N N . ASP A 1 90 ? -19.738 2.839 20.541 1.00 89.25 90 ASP A N 1
ATOM 729 C CA . ASP A 1 90 ? -19.073 4.127 20.806 1.00 89.25 90 ASP A CA 1
ATOM 730 C C . ASP A 1 90 ? -17.544 4.061 20.972 1.00 89.25 90 ASP A C 1
ATOM 732 O O . ASP A 1 90 ? -16.880 5.089 20.865 1.00 89.25 90 ASP A O 1
ATOM 736 N N . ASP A 1 91 ? -16.969 2.881 21.221 1.00 92.75 91 ASP A N 1
ATOM 737 C CA . ASP A 1 91 ? -15.519 2.680 21.352 1.00 92.75 91 ASP A CA 1
ATOM 738 C C . ASP A 1 91 ? -14.943 1.890 20.167 1.00 92.75 91 ASP A C 1
ATOM 740 O O . ASP A 1 91 ? -13.836 2.185 19.725 1.00 92.75 91 ASP A O 1
ATOM 744 N N . LEU A 1 92 ? -15.672 0.892 19.654 1.00 93.38 92 LEU A N 1
ATOM 745 C CA . LEU A 1 92 ? -15.178 -0.096 18.693 1.00 93.38 92 LEU A CA 1
ATOM 746 C C . LEU A 1 92 ? -15.643 0.166 17.262 1.00 93.38 92 LEU A C 1
ATOM 748 O O . LEU A 1 92 ? -16.834 0.306 16.987 1.00 93.38 92 LEU A O 1
ATOM 752 N N . HIS A 1 93 ? -14.685 0.110 16.344 1.00 94.06 93 HIS A N 1
ATOM 753 C CA . HIS A 1 93 ? -14.885 0.262 14.910 1.00 94.06 93 HIS A CA 1
ATOM 754 C C . HIS A 1 93 ? -14.216 -0.889 14.153 1.00 94.06 93 HIS A C 1
ATOM 756 O O . HIS A 1 93 ? -13.076 -1.253 14.454 1.00 94.06 93 HIS A O 1
ATOM 762 N N . LEU A 1 94 ? -14.899 -1.442 13.153 1.00 95.75 94 LEU A N 1
ATOM 763 C CA . LEU A 1 94 ? -14.311 -2.330 12.155 1.00 95.75 94 LEU A CA 1
ATOM 764 C C . LEU A 1 94 ? -13.782 -1.473 11.004 1.00 95.75 94 LEU A C 1
ATOM 766 O O . LEU A 1 94 ? -14.539 -0.741 10.373 1.00 95.75 94 LEU A O 1
ATOM 770 N N . ILE A 1 95 ? -12.488 -1.573 10.723 1.00 96.50 95 ILE A N 1
ATOM 771 C CA . ILE A 1 95 ? -11.830 -0.804 9.668 1.00 96.50 95 ILE A CA 1
ATOM 772 C C . ILE A 1 95 ? -11.275 -1.727 8.592 1.00 96.50 95 ILE A C 1
ATOM 774 O O . ILE A 1 95 ? -10.745 -2.801 8.887 1.00 96.50 95 ILE A O 1
ATOM 778 N N . THR A 1 96 ? -11.324 -1.281 7.343 1.00 97.00 96 THR A N 1
ATOM 779 C CA . THR A 1 96 ? -10.525 -1.877 6.270 1.00 97.00 96 THR A CA 1
ATOM 780 C C . THR A 1 96 ? -9.753 -0.794 5.543 1.00 97.00 96 THR A C 1
ATOM 782 O O . THR A 1 96 ? -10.200 0.350 5.448 1.00 97.00 96 THR A O 1
ATOM 785 N N . GLY A 1 97 ? -8.568 -1.148 5.062 1.00 96.38 97 GLY A N 1
ATOM 786 C CA . GLY A 1 97 ? -7.738 -0.252 4.278 1.00 96.38 97 GLY A CA 1
ATOM 787 C C . GLY A 1 97 ? -7.148 -0.984 3.094 1.00 96.38 97 GLY A C 1
ATOM 788 O O . GLY A 1 97 ? -6.580 -2.069 3.235 1.00 96.38 97 GLY A O 1
ATOM 789 N N . TYR A 1 98 ? -7.282 -0.371 1.931 1.00 96.00 98 TYR A N 1
ATOM 790 C CA . TYR A 1 98 ? -6.797 -0.891 0.672 1.00 96.00 98 TYR A CA 1
ATOM 791 C C . TYR A 1 98 ? -6.069 0.218 -0.081 1.00 96.00 98 TYR A C 1
ATOM 793 O O . TYR A 1 98 ? -6.585 1.322 -0.258 1.00 96.00 98 TYR A O 1
ATOM 801 N N . GLN A 1 99 ? -4.841 -0.068 -0.495 1.00 95.12 99 GLN A N 1
ATOM 802 C CA . GLN A 1 99 ? -4.000 0.849 -1.245 1.00 95.12 99 GLN A CA 1
ATOM 803 C C . GLN A 1 99 ? -3.333 0.091 -2.383 1.00 95.12 99 GLN A C 1
ATOM 805 O O . GLN A 1 99 ? -2.616 -0.885 -2.151 1.00 95.12 99 GLN A O 1
ATOM 810 N N . ASN A 1 100 ? -3.493 0.613 -3.592 1.00 94.31 100 ASN A N 1
ATOM 811 C CA . ASN A 1 100 ? -2.842 0.091 -4.782 1.00 94.31 100 ASN A CA 1
ATOM 812 C C . ASN A 1 100 ? -1.984 1.162 -5.440 1.00 94.31 100 ASN A C 1
ATOM 814 O O . ASN A 1 100 ? -2.416 2.308 -5.580 1.00 94.31 100 ASN A O 1
ATOM 818 N N . PHE A 1 101 ? -0.804 0.765 -5.905 1.00 92.38 101 PHE A N 1
ATOM 819 C CA . PHE A 1 101 ? -0.164 1.438 -7.024 1.00 92.38 101 PHE A CA 1
ATOM 820 C C . PHE A 1 101 ? -0.938 1.105 -8.302 1.00 92.38 101 PHE A C 1
ATOM 822 O O . PHE A 1 101 ? -1.332 -0.044 -8.517 1.00 92.38 101 PHE A O 1
ATOM 829 N N . ILE A 1 102 ? -1.143 2.114 -9.140 1.00 94.56 102 ILE A N 1
ATOM 830 C CA . ILE A 1 102 ? -1.725 1.962 -10.468 1.00 94.56 102 ILE A CA 1
ATOM 831 C C . ILE A 1 102 ? -0.751 2.478 -11.521 1.00 94.56 102 ILE A C 1
ATOM 833 O O . ILE A 1 102 ? -0.077 3.498 -11.345 1.00 94.56 102 ILE A O 1
ATOM 837 N N . ASN A 1 103 ? -0.725 1.803 -12.662 1.00 95.00 103 ASN A N 1
ATOM 838 C CA . ASN A 1 103 ? 0.012 2.245 -13.833 1.00 95.00 103 ASN A CA 1
ATOM 839 C C . ASN A 1 103 ? -0.973 2.619 -14.951 1.00 95.00 103 ASN A C 1
ATOM 841 O O . ASN A 1 103 ? -1.264 1.777 -15.800 1.00 95.00 103 ASN A O 1
ATOM 845 N N . PRO A 1 104 ? -1.497 3.864 -14.978 1.00 94.06 104 PRO A N 1
ATOM 846 C CA . PRO A 1 104 ? -2.377 4.331 -16.047 1.00 94.06 104 PRO A CA 1
ATOM 847 C C . PRO A 1 104 ? -1.809 4.089 -17.445 1.00 94.06 104 PRO A C 1
ATOM 849 O O . PRO A 1 104 ? -2.539 3.634 -18.317 1.00 94.06 104 PRO A O 1
ATOM 852 N N . SER A 1 105 ? -0.505 4.312 -17.648 1.00 93.88 105 SER A N 1
ATOM 853 C CA . SER A 1 105 ? 0.149 4.076 -18.938 1.00 93.88 105 SER A CA 1
ATOM 854 C C . SER A 1 105 ? 0.021 2.619 -19.385 1.00 93.88 105 SER A C 1
ATOM 856 O O . SER A 1 105 ? -0.262 2.365 -20.549 1.00 93.88 105 SER A O 1
ATOM 858 N N . LYS A 1 106 ? 0.172 1.658 -18.468 1.00 94.75 106 LYS A N 1
ATOM 859 C CA . LYS A 1 106 ? -0.009 0.226 -18.758 1.00 94.75 106 LYS A CA 1
ATOM 860 C C . LYS A 1 106 ? -1.480 -0.189 -18.849 1.00 94.75 106 LYS A C 1
ATOM 862 O O . LYS A 1 106 ? -1.816 -1.090 -19.606 1.00 94.75 106 LYS A O 1
ATOM 867 N N . ILE A 1 107 ? -2.362 0.424 -18.061 1.00 94.94 107 ILE A N 1
ATOM 868 C CA . ILE A 1 107 ? -3.810 0.157 -18.103 1.00 94.94 107 ILE A CA 1
ATOM 869 C C . ILE A 1 107 ? -4.394 0.580 -19.456 1.00 94.94 107 ILE A C 1
ATOM 871 O O . ILE A 1 107 ? -5.241 -0.123 -19.993 1.00 94.94 107 ILE A O 1
ATOM 875 N N . LEU A 1 108 ? -3.920 1.701 -20.002 1.00 94.62 108 LEU A N 1
ATOM 876 C CA . LEU A 1 108 ? -4.354 2.257 -21.286 1.00 94.62 108 LEU A CA 1
ATOM 877 C C . LEU A 1 108 ? -3.555 1.719 -22.486 1.00 94.62 108 LEU A C 1
ATOM 879 O O . LEU A 1 108 ? -3.729 2.228 -23.590 1.00 94.62 108 LEU A O 1
ATOM 883 N N . ASP A 1 109 ? -2.649 0.758 -22.266 1.00 94.38 109 ASP A N 1
ATOM 884 C CA . ASP A 1 109 ? -1.710 0.235 -23.268 1.00 94.38 109 ASP A CA 1
ATOM 885 C C . ASP A 1 109 ? -0.991 1.359 -24.057 1.00 94.38 109 ASP A C 1
ATOM 887 O O . ASP A 1 109 ? -0.793 1.296 -25.270 1.00 94.38 109 ASP A O 1
ATOM 891 N N . TRP A 1 110 ? -0.573 2.417 -23.352 1.00 93.56 110 TRP A N 1
ATOM 892 C CA . TRP A 1 110 ? 0.153 3.550 -23.923 1.00 93.56 110 TRP A CA 1
ATOM 893 C C . TRP A 1 110 ? 1.609 3.174 -24.240 1.00 93.56 110 TRP A C 1
ATOM 895 O O . TRP A 1 110 ? 2.527 3.346 -23.429 1.00 93.56 110 TRP A O 1
ATOM 905 N N . ASP A 1 111 ? 1.806 2.620 -25.433 1.00 92.38 111 ASP A N 1
ATOM 906 C CA . ASP A 1 111 ? 3.093 2.108 -25.901 1.00 92.38 111 ASP A CA 1
ATOM 907 C C . ASP A 1 111 ? 4.230 3.123 -25.763 1.00 92.38 111 ASP A C 1
ATOM 909 O O . ASP A 1 111 ? 4.150 4.262 -26.219 1.00 92.38 111 ASP A O 1
ATOM 913 N N . GLY A 1 112 ? 5.334 2.678 -25.161 1.00 90.81 112 GLY A N 1
ATOM 914 C CA . GLY A 1 112 ? 6.512 3.511 -24.930 1.00 90.81 112 GLY A CA 1
ATOM 915 C C . GLY A 1 112 ? 6.485 4.317 -23.629 1.00 90.81 112 GLY A C 1
ATOM 916 O O . GLY A 1 112 ? 7.414 5.097 -23.423 1.00 90.81 112 GLY A O 1
ATOM 917 N N . HIS A 1 113 ? 5.489 4.107 -22.757 1.00 93.94 113 HIS A N 1
ATOM 918 C CA . HIS A 1 113 ? 5.333 4.791 -21.461 1.00 93.94 113 HIS A CA 1
ATOM 919 C C . HIS A 1 113 ? 5.377 3.842 -20.243 1.00 93.94 113 HIS A C 1
ATOM 921 O O . HIS A 1 113 ? 5.108 4.260 -19.116 1.00 93.94 113 HIS A O 1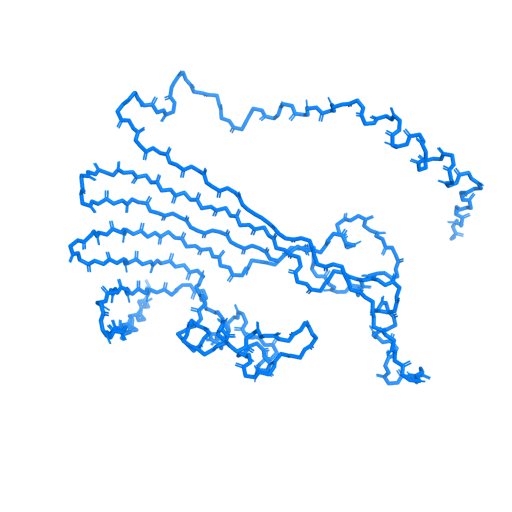
ATOM 927 N N . TYR A 1 114 ? 5.731 2.570 -20.450 1.00 92.88 114 TYR A N 1
ATOM 928 C CA . TYR A 1 114 ? 5.869 1.529 -19.422 1.00 92.88 114 TYR A CA 1
ATOM 929 C C . TYR A 1 114 ? 6.861 0.435 -19.880 1.00 92.88 114 TYR A C 1
ATOM 931 O O . TYR A 1 114 ? 7.201 0.368 -21.066 1.00 92.88 114 TYR A O 1
ATOM 939 N N . GLN A 1 115 ? 7.312 -0.443 -18.975 1.00 90.81 115 GLN A N 1
ATOM 940 C CA . GLN A 1 115 ? 8.066 -1.664 -19.319 1.00 90.81 115 GLN A CA 1
ATOM 941 C C . GLN A 1 115 ? 7.142 -2.863 -19.569 1.00 90.81 115 GLN A C 1
ATOM 943 O O . GLN A 1 115 ? 6.061 -2.983 -18.995 1.00 90.81 115 GLN A O 1
ATOM 948 N N . ASN A 1 116 ? 7.561 -3.805 -20.418 1.00 87.25 116 ASN A N 1
ATOM 949 C CA . ASN A 1 116 ? 6.714 -4.943 -20.801 1.00 87.25 116 ASN A CA 1
ATOM 950 C C . ASN A 1 116 ? 6.215 -5.765 -19.603 1.00 87.25 116 ASN A C 1
ATOM 952 O O . ASN A 1 116 ? 5.060 -6.189 -19.612 1.00 87.25 116 ASN A O 1
ATOM 956 N N . ASN A 1 117 ? 7.058 -5.927 -18.585 1.00 89.06 117 ASN A N 1
ATOM 957 C CA . ASN A 1 117 ? 6.781 -6.627 -17.334 1.00 89.06 117 ASN A CA 1
ATOM 958 C C . ASN A 1 117 ? 6.211 -5.726 -16.222 1.00 89.06 117 ASN A C 1
ATOM 960 O O . ASN A 1 117 ? 6.051 -6.209 -15.107 1.00 89.06 117 ASN A O 1
ATOM 964 N N . ASP A 1 118 ? 5.923 -4.446 -16.491 1.00 89.69 118 ASP A N 1
ATOM 965 C CA . ASP A 1 118 ? 5.244 -3.595 -15.514 1.00 89.69 118 ASP A CA 1
ATOM 966 C C . ASP A 1 118 ? 3.838 -4.133 -15.246 1.00 89.69 118 ASP A C 1
ATOM 968 O O . ASP A 1 118 ? 3.054 -4.386 -16.169 1.00 89.69 118 ASP A O 1
ATOM 972 N N . GLU A 1 119 ? 3.502 -4.220 -13.966 1.00 92.19 119 GLU A N 1
ATOM 973 C CA . GLU A 1 119 ? 2.152 -4.525 -13.523 1.00 92.19 119 GLU A CA 1
ATOM 974 C C . GLU A 1 119 ? 1.220 -3.330 -13.757 1.00 92.19 119 GLU A C 1
ATOM 976 O O . GLU A 1 119 ? 1.592 -2.162 -13.599 1.00 92.19 119 GLU A O 1
ATOM 981 N N . ARG A 1 120 ? -0.036 -3.623 -14.111 1.00 94.94 120 ARG A N 1
ATOM 982 C CA . ARG A 1 120 ? -1.098 -2.601 -14.205 1.00 94.94 120 ARG A CA 1
ATOM 983 C C . ARG A 1 120 ? -1.486 -2.072 -12.830 1.00 94.94 120 ARG A C 1
ATOM 985 O O . ARG A 1 120 ? -1.806 -0.892 -12.682 1.00 94.94 120 ARG A O 1
ATOM 992 N N . LEU A 1 121 ? -1.479 -2.965 -11.848 1.00 93.44 121 LEU A N 1
ATOM 993 C CA . LEU A 1 121 ? -1.936 -2.719 -10.496 1.00 93.44 121 LEU A CA 1
ATOM 994 C C . LEU A 1 121 ? -1.109 -3.564 -9.535 1.00 93.44 121 LEU A C 1
ATOM 996 O O . LEU A 1 121 ? -0.998 -4.774 -9.711 1.00 93.44 121 LEU A O 1
ATOM 1000 N N . THR A 1 122 ? -0.594 -2.927 -8.490 1.00 91.81 122 THR A N 1
ATOM 1001 C CA . THR A 1 122 ? 0.148 -3.606 -7.426 1.00 91.81 122 THR A CA 1
ATOM 1002 C C . THR A 1 122 ? -0.461 -3.235 -6.090 1.00 91.81 122 THR A C 1
ATOM 1004 O O . THR A 1 122 ? -0.546 -2.056 -5.746 1.00 91.81 122 THR A O 1
ATOM 1007 N N . THR A 1 123 ? -0.876 -4.232 -5.310 1.00 93.06 123 THR A N 1
ATOM 1008 C CA . THR A 1 123 ? -1.382 -3.990 -3.958 1.00 93.06 123 THR A CA 1
ATOM 1009 C C . THR A 1 123 ? -0.245 -3.694 -2.996 1.00 93.06 123 THR A C 1
ATOM 1011 O O . THR A 1 123 ? 0.611 -4.541 -2.744 1.00 93.06 123 THR A O 1
ATOM 1014 N N . GLU A 1 124 ? -0.275 -2.496 -2.427 1.00 90.75 124 GLU A N 1
ATOM 1015 C CA . GLU A 1 124 ? 0.698 -1.982 -1.464 1.00 90.75 124 GLU A CA 1
ATOM 1016 C C . GLU A 1 124 ? 0.278 -2.339 -0.038 1.00 90.75 124 GLU A C 1
ATOM 1018 O O . GLU A 1 124 ? 1.065 -2.885 0.737 1.00 90.75 124 GLU A O 1
ATOM 1023 N N . GLN A 1 125 ? -0.993 -2.079 0.278 1.00 94.06 125 GLN A N 1
ATOM 1024 C CA . GLN A 1 125 ? -1.615 -2.406 1.555 1.00 94.06 125 GLN A CA 1
ATOM 1025 C C . GLN A 1 125 ? -3.011 -2.976 1.332 1.00 94.06 125 GLN A C 1
ATOM 1027 O O . GLN A 1 125 ? -3.757 -2.510 0.475 1.00 94.06 125 GLN A O 1
ATOM 1032 N N . ALA A 1 126 ? -3.362 -3.970 2.134 1.00 96.88 126 ALA A N 1
ATOM 1033 C CA . ALA A 1 126 ? -4.684 -4.573 2.171 1.00 96.88 126 ALA A CA 1
ATOM 1034 C C . ALA A 1 126 ? -4.879 -5.192 3.550 1.00 96.88 126 ALA A C 1
ATOM 1036 O O . ALA A 1 126 ? -4.269 -6.219 3.853 1.00 96.88 126 ALA A O 1
ATOM 1037 N N . TYR A 1 127 ? -5.680 -4.567 4.403 1.00 97.50 127 TYR A N 1
ATOM 1038 C CA . TYR A 1 127 ? -5.891 -5.042 5.765 1.00 97.50 127 TYR A CA 1
ATOM 1039 C C . TYR A 1 127 ? -7.336 -4.870 6.218 1.00 97.50 127 TYR A C 1
ATOM 1041 O O . TYR A 1 127 ? -8.050 -3.972 5.772 1.00 97.50 127 TYR A O 1
ATOM 1049 N N . ALA A 1 128 ? -7.716 -5.709 7.175 1.00 98.19 128 ALA A N 1
ATOM 1050 C CA . ALA A 1 128 ? -8.870 -5.506 8.035 1.00 98.19 128 ALA A CA 1
ATOM 1051 C C . ALA A 1 128 ? -8.381 -5.319 9.475 1.00 98.19 128 ALA A C 1
ATOM 1053 O O . ALA A 1 128 ? -7.305 -5.796 9.847 1.00 98.19 128 ALA A O 1
ATOM 1054 N N . GLY A 1 129 ? -9.139 -4.607 10.295 1.00 97.69 129 GLY A N 1
ATOM 1055 C CA . GLY A 1 129 ? -8.744 -4.350 11.669 1.00 97.69 129 GLY A CA 1
ATOM 1056 C C . GLY A 1 129 ? -9.884 -3.894 12.557 1.00 97.69 129 GLY A C 1
ATOM 1057 O O . GLY A 1 129 ? -10.946 -3.505 12.086 1.00 97.69 129 GLY A O 1
ATOM 1058 N N . ILE A 1 130 ? -9.629 -3.922 13.858 1.00 97.81 130 ILE A N 1
ATOM 1059 C CA . ILE A 1 130 ? -10.515 -3.384 14.885 1.00 97.81 130 ILE A CA 1
ATOM 1060 C C . ILE A 1 130 ? -9.807 -2.187 15.508 1.00 97.81 130 ILE A C 1
ATOM 1062 O O . ILE A 1 130 ? -8.658 -2.289 15.945 1.00 97.81 130 ILE A O 1
ATOM 1066 N N . SER A 1 131 ? -10.485 -1.047 15.539 1.00 96.25 131 SER A N 1
ATOM 1067 C CA . SER A 1 131 ? -10.009 0.176 16.172 1.00 96.25 131 SER A CA 1
ATOM 1068 C C . SER A 1 131 ? -10.816 0.458 17.432 1.00 96.25 131 SER A C 1
ATOM 1070 O O . SER A 1 131 ? -12.039 0.375 17.414 1.00 96.25 131 SER A O 1
ATOM 1072 N N . SER A 1 132 ? -10.123 0.781 18.522 1.00 95.25 132 SER A N 1
ATOM 1073 C CA . SER A 1 132 ? -10.698 1.205 19.794 1.00 95.25 132 SER A CA 1
ATOM 1074 C C . SER A 1 132 ? -10.053 2.503 20.251 1.00 95.25 132 SER A C 1
ATOM 1076 O O . SER A 1 132 ? -8.821 2.604 20.283 1.00 95.25 132 SER A O 1
ATOM 1078 N N . HIS A 1 133 ? -10.857 3.468 20.697 1.00 89.69 133 HIS A N 1
ATOM 1079 C CA . HIS A 1 133 ? -10.318 4.677 21.320 1.00 89.69 133 HIS A CA 1
ATOM 1080 C C . HIS A 1 133 ? -9.546 4.345 22.609 1.00 89.69 133 HIS A C 1
ATOM 1082 O O . HIS A 1 133 ? -8.473 4.897 22.873 1.00 89.69 133 HIS A O 1
ATOM 1088 N N . ARG A 1 134 ? -10.048 3.382 23.390 1.00 92.12 134 ARG A N 1
ATOM 1089 C CA . ARG A 1 134 ? -9.445 2.952 24.660 1.00 92.12 134 ARG A CA 1
ATOM 1090 C C . ARG A 1 134 ? -8.205 2.082 24.476 1.00 92.12 134 ARG A C 1
ATOM 1092 O O . ARG A 1 134 ? -7.188 2.273 25.164 1.00 92.12 134 ARG A O 1
ATOM 1099 N N . TYR A 1 135 ? -8.274 1.110 23.570 1.00 93.25 135 TYR A N 1
ATOM 1100 C CA . TYR A 1 135 ? -7.270 0.051 23.455 1.00 93.25 135 TYR A CA 1
ATOM 1101 C C . TYR A 1 135 ? -6.279 0.247 22.309 1.00 93.25 135 TYR A C 1
ATOM 1103 O O . TYR A 1 135 ? -5.196 -0.327 22.389 1.00 93.25 135 TYR A O 1
ATOM 1111 N N . GLY A 1 136 ? -6.554 1.110 21.330 1.00 95.31 136 GLY A N 1
ATOM 1112 C CA . GLY A 1 136 ? -5.749 1.259 20.114 1.00 95.31 136 GLY A CA 1
ATOM 1113 C C . GLY A 1 136 ? -6.301 0.424 18.957 1.00 95.31 136 GLY A C 1
ATOM 1114 O O . GLY A 1 136 ? -7.447 -0.016 18.990 1.00 95.31 136 GLY A O 1
ATOM 1115 N N . THR A 1 137 ? -5.488 0.206 17.929 1.00 96.44 137 THR A N 1
ATOM 1116 C CA . THR A 1 137 ? -5.907 -0.437 16.678 1.00 96.44 137 THR A CA 1
ATOM 1117 C C . THR A 1 137 ? -5.140 -1.736 16.457 1.00 96.44 137 THR A C 1
ATOM 1119 O O . THR A 1 137 ? -3.911 -1.749 16.520 1.00 96.44 137 THR A O 1
ATOM 1122 N N . LEU A 1 138 ? -5.857 -2.821 16.171 1.00 97.62 138 LEU A N 1
ATOM 1123 C CA . LEU A 1 138 ? -5.302 -4.107 15.754 1.00 97.62 138 LEU A CA 1
ATOM 1124 C C . LEU A 1 138 ? -5.645 -4.341 14.280 1.00 97.62 138 LEU A C 1
ATOM 1126 O O . LEU A 1 138 ? -6.815 -4.296 13.915 1.00 97.62 138 LEU A O 1
ATOM 1130 N N . LYS A 1 139 ? -4.644 -4.594 13.439 1.00 97.00 139 LYS A N 1
ATOM 1131 C CA . LYS A 1 139 ? -4.790 -4.821 11.994 1.00 97.00 139 LYS A CA 1
A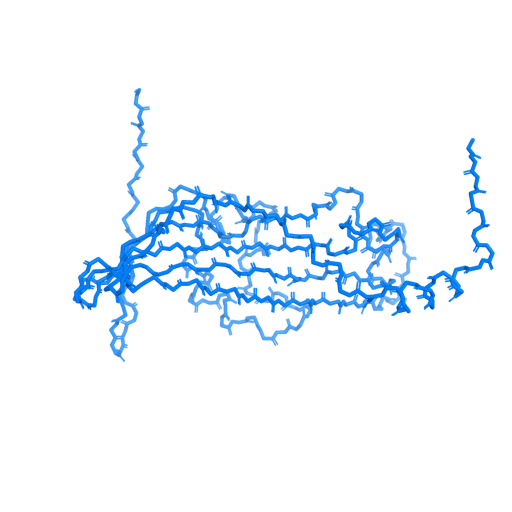TOM 1132 C C . LYS A 1 139 ? -4.199 -6.169 11.608 1.00 97.00 139 LYS A C 1
ATOM 1134 O O . LYS A 1 139 ? -3.162 -6.557 12.148 1.00 97.00 139 LYS A O 1
ATOM 1139 N N . TYR A 1 140 ? -4.810 -6.833 10.637 1.00 97.69 140 TYR A N 1
ATOM 1140 C CA . TYR A 1 140 ? -4.277 -8.022 9.991 1.00 97.69 140 TYR A CA 1
ATOM 1141 C C . TYR A 1 140 ? -4.341 -7.891 8.467 1.00 97.69 140 TYR A C 1
ATOM 1143 O O . TYR A 1 140 ? -5.383 -7.531 7.917 1.00 97.69 140 TYR A O 1
ATOM 1151 N N . GLY A 1 141 ? -3.236 -8.191 7.782 1.00 96.31 141 GLY A N 1
ATOM 1152 C CA . GLY A 1 141 ? -3.197 -8.220 6.319 1.00 96.31 141 GLY A CA 1
ATOM 1153 C C . GLY A 1 141 ? -1.828 -7.895 5.730 1.00 96.31 141 GLY A C 1
ATOM 1154 O O . GLY A 1 141 ? -0.795 -8.208 6.326 1.00 96.31 141 GLY A O 1
ATOM 1155 N N . LYS A 1 142 ? -1.821 -7.285 4.542 1.00 95.50 142 LYS A N 1
ATOM 1156 C CA . LYS A 1 142 ? -0.642 -6.662 3.939 1.00 95.50 142 LYS A CA 1
ATOM 1157 C C . LYS A 1 142 ? -0.500 -5.236 4.457 1.00 95.50 142 LYS A C 1
ATOM 1159 O O . LYS A 1 142 ? -1.349 -4.392 4.176 1.00 95.50 142 LYS A O 1
ATOM 1164 N N . ILE A 1 143 ? 0.549 -4.988 5.234 1.00 94.56 143 ILE A N 1
ATOM 1165 C CA . ILE A 1 143 ? 0.767 -3.725 5.948 1.00 94.56 143 ILE A CA 1
ATOM 1166 C C . ILE A 1 143 ? 2.216 -3.286 5.713 1.00 94.56 143 ILE A C 1
ATOM 1168 O O . ILE A 1 143 ? 3.113 -4.135 5.663 1.00 94.56 143 ILE A O 1
ATOM 1172 N N . TYR A 1 144 ? 2.448 -1.977 5.565 1.00 93.31 144 TYR A N 1
ATOM 1173 C CA . TYR A 1 144 ? 3.801 -1.412 5.506 1.00 93.31 144 TYR A CA 1
ATOM 1174 C C . TYR A 1 144 ? 4.631 -1.789 6.729 1.00 93.31 144 TYR A C 1
ATOM 1176 O O . TYR A 1 144 ? 4.074 -2.150 7.752 1.00 93.31 144 TYR A O 1
ATOM 1184 N N . SER A 1 145 ? 5.956 -1.726 6.662 1.00 91.38 145 SER A N 1
ATOM 1185 C CA . SER A 1 145 ? 6.850 -2.023 7.780 1.00 91.38 145 SER A CA 1
ATOM 1186 C C . SER A 1 145 ? 6.870 -0.884 8.804 1.00 91.38 145 SER A C 1
ATOM 1188 O O . SER A 1 145 ? 6.538 0.261 8.505 1.00 91.38 145 SER A O 1
ATOM 1190 N N . LEU A 1 146 ? 7.286 -1.186 10.037 1.00 89.19 146 LEU A N 1
ATOM 1191 C CA . LEU A 1 146 ? 7.425 -0.158 11.075 1.00 89.19 146 LEU A CA 1
ATOM 1192 C C . LEU A 1 146 ? 8.455 0.909 10.673 1.00 89.19 146 LEU A C 1
ATOM 1194 O O . LEU A 1 146 ? 8.284 2.089 10.968 1.00 89.19 146 LEU A O 1
ATOM 1198 N N . TYR A 1 147 ? 9.520 0.492 9.984 1.00 89.12 147 TYR A N 1
ATOM 1199 C CA . TYR A 1 147 ? 10.534 1.412 9.486 1.00 89.12 147 TYR A CA 1
ATOM 1200 C C . TYR A 1 147 ? 9.943 2.389 8.466 1.00 89.12 147 TYR A C 1
ATOM 1202 O O . TYR A 1 147 ? 10.233 3.584 8.532 1.00 89.12 147 TYR A O 1
ATOM 1210 N N . TYR A 1 148 ? 9.070 1.919 7.569 1.00 89.56 148 TYR A N 1
ATOM 1211 C CA . TYR A 1 148 ? 8.365 2.814 6.657 1.00 89.56 148 TYR A CA 1
ATOM 1212 C C . TYR A 1 148 ? 7.516 3.847 7.416 1.00 89.56 148 TYR A C 1
ATOM 1214 O O . TYR A 1 148 ? 7.614 5.042 7.142 1.00 89.56 148 TYR A O 1
ATOM 1222 N N . ASP A 1 149 ? 6.751 3.433 8.424 1.00 87.81 149 ASP A N 1
ATOM 1223 C CA . ASP A 1 149 ? 5.880 4.354 9.172 1.00 87.81 149 ASP A CA 1
ATOM 1224 C C . ASP A 1 149 ? 6.654 5.402 9.990 1.00 87.81 149 ASP A C 1
ATOM 1226 O O . ASP A 1 149 ? 6.186 6.526 10.184 1.00 87.81 149 ASP A O 1
ATOM 1230 N N . VAL A 1 150 ? 7.837 5.050 10.498 1.00 86.62 150 VAL A N 1
ATOM 1231 C CA . VAL A 1 150 ? 8.620 5.933 11.379 1.00 86.62 150 VAL A CA 1
ATOM 1232 C C . VAL A 1 150 ? 9.618 6.788 10.606 1.00 86.62 150 VAL A C 1
ATOM 1234 O O . VAL A 1 150 ? 9.798 7.956 10.963 1.00 86.62 150 VAL A O 1
ATOM 1237 N N . VAL A 1 151 ? 10.258 6.215 9.586 1.00 86.81 151 VAL A N 1
ATOM 1238 C CA . VAL A 1 151 ? 11.345 6.837 8.823 1.00 86.81 151 VAL A CA 1
ATOM 1239 C C . VAL A 1 151 ? 10.920 7.062 7.380 1.00 86.81 151 VAL A C 1
ATOM 1241 O O . VAL A 1 151 ? 10.804 8.213 6.973 1.00 86.81 151 VAL A O 1
ATOM 1244 N N . GLY A 1 152 ? 10.618 5.993 6.636 1.00 85.06 152 GLY A N 1
ATOM 1245 C CA . GLY A 1 152 ? 10.438 6.063 5.181 1.00 85.06 152 GLY A CA 1
ATOM 1246 C C . GLY A 1 152 ? 9.380 7.075 4.726 1.00 85.06 152 GLY A C 1
ATOM 1247 O O . GLY A 1 152 ? 9.625 7.855 3.814 1.00 85.06 152 GLY A O 1
ATOM 1248 N N . SER A 1 153 ? 8.231 7.116 5.400 1.00 84.56 153 SER A N 1
ATOM 1249 C CA . SER A 1 153 ? 7.138 8.057 5.118 1.00 84.56 153 SER A CA 1
ATOM 1250 C C . SER A 1 153 ? 7.467 9.509 5.475 1.00 84.56 153 SER A C 1
ATOM 1252 O O . SER A 1 153 ? 6.883 10.424 4.903 1.00 84.56 153 SER A O 1
ATOM 1254 N N . LYS A 1 154 ? 8.402 9.741 6.403 1.00 84.62 154 LYS A N 1
ATOM 1255 C CA . LYS A 1 154 ? 8.828 11.086 6.824 1.00 84.62 154 LYS A CA 1
ATOM 1256 C C . LYS A 1 154 ? 10.011 11.610 6.017 1.00 84.62 154 LYS A C 1
ATOM 1258 O O . LYS A 1 154 ? 10.209 12.819 5.959 1.00 84.62 154 LYS A O 1
ATOM 1263 N N . THR A 1 155 ? 10.806 10.716 5.434 1.00 81.44 155 THR A N 1
ATOM 1264 C CA . THR A 1 155 ? 11.954 11.058 4.584 1.00 81.44 155 THR A CA 1
ATOM 1265 C C . THR A 1 155 ? 11.609 11.078 3.095 1.00 81.44 155 THR A C 1
ATOM 1267 O O . THR A 1 155 ? 12.451 11.482 2.295 1.00 81.44 155 THR A O 1
ATOM 1270 N N . ASP A 1 156 ? 10.383 10.697 2.714 1.00 76.38 156 ASP A N 1
ATOM 1271 C CA . ASP A 1 156 ? 9.828 10.822 1.357 1.00 76.38 156 ASP A CA 1
ATOM 1272 C C . ASP A 1 156 ? 9.532 12.290 0.996 1.00 76.38 156 ASP A C 1
ATOM 1274 O O . ASP A 1 156 ? 8.387 12.709 0.851 1.00 76.38 156 ASP A O 1
ATOM 1278 N N . LEU A 1 157 ? 1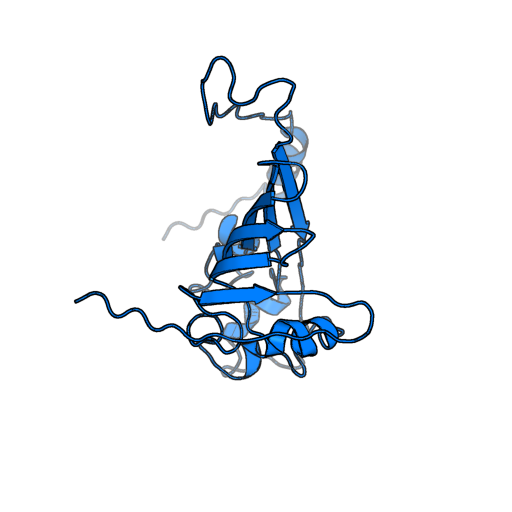0.588 13.104 0.936 1.00 77.50 157 LEU A N 1
ATOM 1279 C CA . LEU A 1 157 ? 10.519 14.543 0.661 1.00 77.50 157 LEU A CA 1
ATOM 1280 C C . LEU A 1 157 ? 10.874 14.886 -0.791 1.00 77.50 157 LEU A C 1
ATOM 1282 O O . LEU A 1 157 ? 10.591 15.991 -1.250 1.00 77.50 157 LEU A O 1
ATOM 1286 N N . TRP A 1 158 ? 11.514 13.964 -1.511 1.00 73.06 158 TRP A N 1
ATOM 1287 C CA . TRP A 1 158 ? 12.097 14.219 -2.825 1.00 73.06 158 TRP A CA 1
ATOM 1288 C C . TRP A 1 158 ? 11.349 13.460 -3.916 1.00 73.06 158 TRP A C 1
ATOM 1290 O O . TRP A 1 158 ? 11.176 12.248 -3.833 1.00 73.06 158 TRP A O 1
ATOM 1300 N N . ASP A 1 159 ? 10.967 14.158 -4.989 1.00 66.69 159 ASP A N 1
ATOM 1301 C CA . ASP A 1 159 ? 10.085 13.587 -6.013 1.00 66.69 159 ASP A CA 1
ATOM 1302 C C . ASP A 1 159 ? 10.710 12.374 -6.747 1.00 66.69 159 ASP A C 1
ATOM 1304 O O . ASP A 1 159 ? 10.039 11.379 -7.016 1.00 66.69 159 ASP A O 1
ATOM 1308 N N . TYR A 1 160 ? 12.015 12.412 -7.019 1.00 68.62 160 TYR A N 1
ATOM 1309 C CA . TYR A 1 160 ? 12.725 11.326 -7.710 1.00 68.62 160 TYR A CA 1
ATOM 1310 C C . TYR A 1 160 ? 13.709 10.552 -6.816 1.00 68.62 160 TYR A C 1
ATOM 1312 O O . TYR A 1 160 ? 14.184 9.481 -7.190 1.00 68.62 160 TYR A O 1
ATOM 1320 N N . SER A 1 161 ? 14.034 11.077 -5.633 1.00 69.69 161 SER A N 1
ATOM 1321 C CA . SER A 1 161 ? 15.092 10.523 -4.787 1.00 69.69 161 SER A CA 1
ATOM 1322 C C . SER A 1 161 ? 14.502 9.778 -3.598 1.00 69.69 161 SER A C 1
ATOM 1324 O O . SER A 1 161 ? 14.058 10.369 -2.619 1.00 69.69 161 SER A O 1
ATOM 1326 N N . THR A 1 162 ? 14.525 8.453 -3.663 1.00 69.38 162 THR A N 1
ATOM 1327 C CA . THR A 1 162 ? 13.964 7.554 -2.646 1.00 69.38 162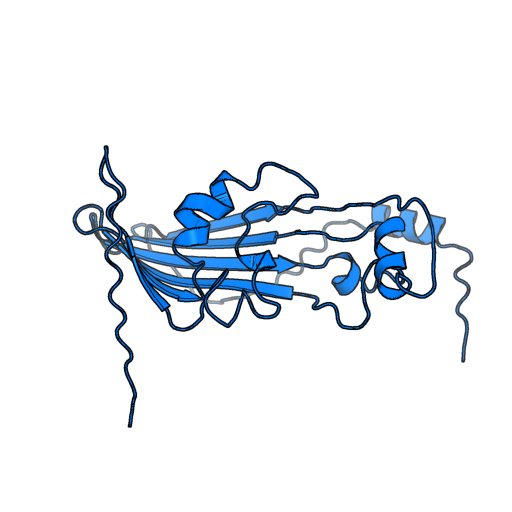 THR A CA 1
ATOM 1328 C C . THR A 1 162 ? 14.913 7.357 -1.452 1.00 69.38 162 THR A C 1
ATOM 1330 O O . THR A 1 162 ? 15.092 6.240 -0.960 1.00 69.38 162 THR A O 1
ATOM 1333 N N . LEU A 1 163 ? 15.579 8.426 -1.000 1.00 74.50 163 LEU A N 1
ATOM 1334 C CA . LEU A 1 163 ? 16.539 8.368 0.106 1.00 74.50 163 LEU A CA 1
ATOM 1335 C C . LEU A 1 163 ? 15.860 7.885 1.394 1.00 74.50 163 LEU A C 1
ATOM 1337 O O . LEU A 1 163 ? 14.783 8.351 1.764 1.00 74.50 163 LEU A O 1
ATOM 1341 N N . ALA A 1 164 ? 16.510 6.935 2.072 1.00 79.19 164 ALA A N 1
ATOM 1342 C CA . ALA A 1 164 ? 16.008 6.268 3.278 1.00 79.19 164 ALA A CA 1
ATOM 1343 C C . ALA A 1 164 ? 14.646 5.561 3.111 1.00 79.19 164 ALA A C 1
ATOM 1345 O O . ALA A 1 164 ? 13.989 5.237 4.100 1.00 79.19 164 ALA A O 1
ATOM 1346 N N . GLN A 1 165 ? 14.218 5.275 1.876 1.00 82.94 165 GLN A N 1
ATOM 1347 C CA . GLN A 1 165 ? 13.017 4.479 1.660 1.00 82.94 165 GLN A CA 1
ATOM 1348 C C . GLN A 1 165 ? 13.343 2.984 1.689 1.00 82.94 165 GLN A C 1
ATOM 1350 O O . GLN A 1 165 ? 14.208 2.540 0.925 1.00 82.94 165 GLN A O 1
ATOM 1355 N N . PRO A 1 166 ? 12.624 2.185 2.501 1.00 83.50 166 PRO A N 1
ATOM 1356 C CA . PRO A 1 166 ? 12.927 0.767 2.650 1.00 83.50 166 PRO A CA 1
ATOM 1357 C C . PRO A 1 166 ? 12.760 -0.008 1.336 1.00 83.50 166 PRO A C 1
ATOM 1359 O O . PRO A 1 166 ? 13.487 -0.967 1.100 1.00 83.50 166 PRO A O 1
ATOM 1362 N N . GLN A 1 167 ? 11.895 0.447 0.423 1.00 83.31 167 GLN A N 1
ATOM 1363 C CA . GLN A 1 167 ? 11.756 -0.145 -0.914 1.00 83.31 167 GLN A CA 1
ATOM 1364 C C . GLN A 1 167 ? 13.058 -0.226 -1.728 1.00 83.31 167 GLN A C 1
ATOM 1366 O O . GLN A 1 167 ? 13.151 -1.038 -2.641 1.00 83.31 167 GLN A O 1
ATOM 1371 N N . THR A 1 168 ? 14.066 0.589 -1.409 1.00 83.12 168 THR A N 1
ATOM 1372 C CA . THR A 1 168 ? 15.361 0.574 -2.111 1.00 83.12 168 THR A CA 1
ATOM 1373 C C . THR A 1 168 ? 16.318 -0.508 -1.620 1.00 83.12 168 THR A C 1
ATOM 1375 O O . THR A 1 168 ? 17.331 -0.762 -2.264 1.00 83.12 168 THR A O 1
ATOM 1378 N N . TRP A 1 169 ? 16.027 -1.139 -0.481 1.00 86.19 169 TRP A N 1
ATOM 1379 C CA . TRP A 1 169 ? 16.949 -2.070 0.173 1.00 86.19 169 TRP A CA 1
ATOM 1380 C C . TRP A 1 169 ? 16.778 -3.513 -0.291 1.00 86.19 169 TRP A C 1
ATOM 1382 O O . TRP A 1 169 ? 17.653 -4.340 -0.048 1.00 86.19 169 TRP A O 1
ATOM 1392 N N . SER A 1 170 ? 15.661 -3.819 -0.954 1.00 86.81 170 SER A N 1
ATOM 1393 C CA . SER A 1 170 ? 15.367 -5.155 -1.454 1.00 86.81 170 SER A CA 1
ATOM 1394 C C . SER A 1 170 ? 14.608 -5.106 -2.781 1.00 86.81 170 SER A C 1
ATOM 1396 O O . SER A 1 170 ? 13.639 -4.352 -2.899 1.00 86.81 170 SER A O 1
ATOM 1398 N N . PRO A 1 171 ? 14.954 -5.964 -3.761 1.00 83.12 171 PRO A N 1
ATOM 1399 C CA . PRO A 1 171 ? 14.164 -6.124 -4.982 1.00 83.12 171 PRO A CA 1
ATOM 1400 C C . PRO A 1 171 ? 12.770 -6.726 -4.722 1.00 83.12 171 PRO A C 1
ATOM 1402 O O . PRO A 1 171 ? 11.910 -6.671 -5.597 1.00 83.12 171 PRO A O 1
ATOM 1405 N N . PHE A 1 172 ? 12.526 -7.272 -3.525 1.00 87.19 172 PHE A N 1
ATOM 1406 C CA . PHE A 1 172 ? 11.256 -7.876 -3.110 1.00 87.19 172 PHE A CA 1
ATOM 1407 C C . PHE A 1 172 ? 10.636 -7.160 -1.905 1.00 87.19 172 PHE A C 1
ATOM 1409 O O . PHE A 1 172 ? 9.898 -7.777 -1.134 1.00 87.19 172 PHE A O 1
ATOM 1416 N N . ALA A 1 173 ? 10.903 -5.860 -1.742 1.00 87.06 173 ALA A N 1
ATOM 1417 C CA . ALA A 1 173 ? 10.584 -5.121 -0.520 1.00 87.06 173 ALA A CA 1
ATOM 1418 C C . ALA A 1 173 ? 9.103 -5.184 -0.084 1.00 87.06 173 ALA A C 1
ATOM 1420 O O . ALA A 1 173 ? 8.778 -5.029 1.092 1.00 87.06 173 ALA A O 1
ATOM 1421 N N . TYR A 1 174 ? 8.191 -5.419 -1.027 1.00 86.88 174 TYR A N 1
ATOM 1422 C CA . TYR A 1 174 ? 6.748 -5.556 -0.800 1.00 86.88 174 TYR A CA 1
ATOM 1423 C C . TYR A 1 174 ? 6.273 -6.962 -0.409 1.00 86.88 174 TYR A C 1
ATOM 1425 O O . TYR A 1 174 ? 5.066 -7.176 -0.234 1.00 86.88 174 TYR A O 1
ATOM 1433 N N . PHE A 1 175 ? 7.198 -7.913 -0.318 1.00 83.31 175 PHE A N 1
ATOM 1434 C CA . PHE A 1 175 ? 6.945 -9.318 -0.010 1.00 83.31 175 PHE A CA 1
ATOM 1435 C C . PHE A 1 175 ? 7.758 -9.798 1.192 1.00 83.31 175 PHE A C 1
ATOM 1437 O O . PHE A 1 175 ? 7.228 -10.547 2.011 1.00 83.31 175 PHE A O 1
ATOM 1444 N N . ASP A 1 176 ? 9.009 -9.355 1.322 1.00 84.44 176 ASP A N 1
ATOM 1445 C CA . ASP A 1 176 ? 9.936 -9.794 2.374 1.00 84.44 176 ASP A CA 1
ATOM 1446 C C . ASP A 1 176 ? 9.812 -9.018 3.700 1.00 84.44 176 ASP A C 1
ATOM 1448 O O . ASP A 1 176 ? 10.490 -9.340 4.674 1.00 84.44 176 ASP A O 1
ATOM 1452 N N . GLY A 1 177 ? 8.933 -8.012 3.757 1.00 84.69 177 GLY A N 1
ATOM 1453 C CA . GLY A 1 177 ? 8.705 -7.191 4.946 1.00 84.69 177 GLY A CA 1
ATOM 1454 C C . GLY A 1 177 ? 9.609 -5.972 5.085 1.00 84.69 177 GLY A C 1
ATOM 1455 O O . GLY A 1 177 ? 9.445 -5.230 6.056 1.00 84.69 177 GLY A O 1
ATOM 1456 N N . THR A 1 178 ? 10.494 -5.710 4.121 1.00 88.88 178 THR A N 1
ATOM 1457 C CA . THR A 1 178 ? 11.329 -4.500 4.101 1.00 88.88 178 THR A CA 1
ATOM 1458 C C . THR A 1 178 ? 10.455 -3.246 4.022 1.00 88.88 178 THR A C 1
ATOM 1460 O O . THR A 1 178 ? 10.473 -2.392 4.912 1.00 88.88 178 THR A O 1
ATOM 1463 N N . GLN A 1 179 ? 9.632 -3.161 2.976 1.00 90.50 179 GLN A N 1
ATOM 1464 C CA . GLN A 1 179 ? 8.664 -2.090 2.748 1.00 90.50 179 GLN A CA 1
ATOM 1465 C C . GLN A 1 179 ? 7.291 -2.496 3.275 1.00 90.50 179 GLN A C 1
ATOM 1467 O O . GLN A 1 179 ? 6.706 -1.738 4.038 1.00 90.50 179 GLN A O 1
ATOM 1472 N N . ALA A 1 180 ? 6.784 -3.675 2.911 1.00 92.44 180 ALA A N 1
ATOM 1473 C CA . ALA A 1 180 ? 5.506 -4.210 3.382 1.00 92.44 180 ALA A CA 1
ATOM 1474 C C . ALA A 1 180 ? 5.550 -5.740 3.453 1.00 92.44 180 ALA A C 1
ATOM 1476 O O . ALA A 1 180 ? 6.254 -6.382 2.675 1.00 92.44 180 ALA A O 1
ATOM 1477 N N . ALA A 1 181 ? 4.765 -6.328 4.355 1.00 91.00 181 ALA A N 1
ATOM 1478 C CA . ALA A 1 181 ? 4.621 -7.778 4.478 1.00 91.00 181 ALA A CA 1
ATOM 1479 C C . ALA A 1 181 ? 3.149 -8.181 4.468 1.00 91.00 181 ALA A C 1
ATOM 1481 O O . ALA A 1 181 ? 2.309 -7.530 5.089 1.00 91.00 181 ALA A O 1
ATOM 1482 N N . SER A 1 182 ? 2.850 -9.299 3.805 1.00 92.62 182 SER A N 1
ATOM 1483 C CA . SER A 1 182 ? 1.538 -9.954 3.877 1.00 92.62 182 SER A CA 1
ATOM 1484 C C . SER A 1 182 ? 1.395 -10.756 5.172 1.00 92.62 182 SER A C 1
ATOM 1486 O O . SER A 1 182 ? 2.393 -11.111 5.793 1.00 92.62 182 SER A O 1
ATOM 1488 N N . LYS A 1 183 ? 0.154 -11.081 5.560 1.00 93.38 183 LYS A N 1
ATOM 1489 C CA . LYS A 1 183 ? -0.154 -11.894 6.756 1.00 93.38 183 LYS A CA 1
ATOM 1490 C C . LYS A 1 183 ? 0.432 -11.307 8.055 1.00 93.38 183 LYS A C 1
ATOM 1492 O O . LYS A 1 183 ? 0.807 -12.042 8.964 1.00 93.38 183 LYS A O 1
ATOM 1497 N N . THR A 1 184 ? 0.510 -9.981 8.138 1.00 93.06 184 THR A N 1
ATOM 1498 C CA . THR A 1 184 ? 1.064 -9.251 9.282 1.00 93.06 184 THR A CA 1
ATOM 1499 C C . THR A 1 184 ? -0.034 -8.922 10.278 1.00 93.06 184 THR A C 1
ATOM 1501 O O . THR A 1 184 ? -1.016 -8.287 9.904 1.00 93.06 184 THR A O 1
ATOM 1504 N N . LEU A 1 185 ? 0.159 -9.298 11.544 1.00 95.75 185 LEU A N 1
ATOM 1505 C CA . LEU A 1 185 ? -0.638 -8.818 12.672 1.00 95.75 185 LEU A CA 1
ATOM 1506 C C . LEU A 1 185 ? 0.066 -7.614 13.304 1.00 95.75 185 LEU A C 1
ATOM 1508 O O . LEU A 1 185 ? 1.226 -7.708 13.707 1.00 95.75 185 LEU A O 1
ATOM 1512 N N . ARG A 1 186 ? -0.626 -6.480 13.405 1.00 94.12 186 ARG A N 1
ATOM 1513 C CA . ARG A 1 186 ? -0.062 -5.242 13.947 1.00 94.12 186 ARG A CA 1
ATOM 1514 C C . ARG A 1 186 ? -0.974 -4.602 14.971 1.00 94.12 186 ARG A C 1
ATOM 1516 O O . ARG A 1 186 ? -2.140 -4.353 14.692 1.00 94.12 186 ARG A O 1
ATOM 1523 N N . TYR A 1 187 ? -0.387 -4.234 16.104 1.00 95.12 187 TYR A N 1
ATOM 1524 C CA . TYR A 1 187 ? -1.016 -3.408 17.121 1.00 95.12 187 TYR A CA 1
ATOM 1525 C C . TYR A 1 187 ? -0.416 -1.996 17.146 1.00 95.12 187 TYR A C 1
ATOM 1527 O O . TYR A 1 187 ? 0.805 -1.829 17.177 1.00 95.12 187 TYR A O 1
ATOM 1535 N N . GLU A 1 188 ? -1.276 -0.979 17.171 1.00 91.88 188 GLU A N 1
ATOM 1536 C CA . GLU A 1 188 ? -0.900 0.433 17.166 1.00 91.88 188 GLU A CA 1
ATOM 1537 C C . GLU A 1 188 ? -1.645 1.190 18.273 1.00 91.88 188 GLU A C 1
ATOM 1539 O O . GLU A 1 188 ? -2.873 1.163 18.343 1.00 91.88 188 GLU A O 1
ATOM 1544 N N . LYS A 1 189 ? -0.922 1.925 19.127 1.00 90.62 189 LYS A N 1
ATOM 1545 C CA . LYS A 1 189 ? -1.531 2.850 20.093 1.00 90.62 189 LYS A CA 1
ATOM 1546 C C . LYS A 1 189 ? -0.788 4.176 20.104 1.00 90.62 189 LYS A C 1
ATOM 1548 O O . LYS A 1 189 ? 0.366 4.255 20.522 1.00 90.62 189 LYS A O 1
ATOM 1553 N N . LYS A 1 190 ? -1.463 5.238 19.666 1.00 76.00 190 LYS A N 1
ATOM 1554 C CA . LYS A 1 190 ? -0.918 6.599 19.716 1.00 76.00 190 LYS A CA 1
ATOM 1555 C C . LYS A 1 190 ? -1.024 7.132 21.150 1.00 76.00 190 LYS A C 1
ATOM 1557 O O . LYS A 1 190 ? -2.111 7.143 21.721 1.00 76.00 190 LYS A O 1
ATOM 1562 N N . ARG A 1 191 ? 0.088 7.584 21.741 1.00 72.12 191 ARG A N 1
ATOM 1563 C CA . ARG A 1 191 ? 0.098 8.391 22.977 1.00 72.12 191 ARG A CA 1
ATOM 1564 C C . ARG A 1 191 ? 0.635 9.783 22.648 1.00 72.12 191 ARG A C 1
ATOM 1566 O O . ARG A 1 191 ? 1.519 9.901 21.808 1.00 72.12 191 ARG A O 1
ATOM 1573 N N . LYS A 1 192 ? 0.122 10.821 23.324 1.00 51.00 192 LYS A N 1
ATOM 1574 C CA . LYS A 1 192 ? 0.388 12.247 23.030 1.00 51.00 192 LYS A CA 1
ATOM 1575 C C . LYS A 1 192 ? 1.875 12.656 22.992 1.00 51.00 192 LYS A C 1
ATOM 1577 O O . LYS A 1 192 ? 2.158 13.715 22.456 1.00 51.00 192 LYS A O 1
ATOM 1582 N N . ILE A 1 193 ? 2.806 11.855 23.524 1.00 44.97 193 ILE A N 1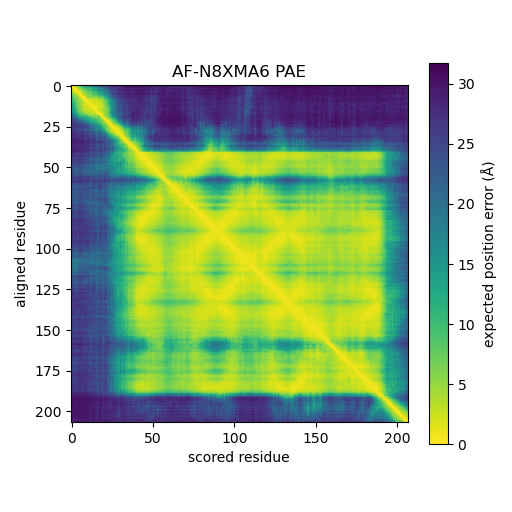
ATOM 1583 C CA . ILE A 1 193 ? 4.243 12.195 23.604 1.00 44.97 193 ILE A CA 1
ATOM 1584 C C . ILE A 1 193 ? 5.180 11.075 23.097 1.00 44.97 193 ILE A C 1
ATOM 1586 O O . ILE A 1 193 ? 6.359 11.321 22.882 1.00 44.97 193 ILE A O 1
ATOM 1590 N N . LEU A 1 194 ? 4.694 9.857 22.826 1.00 41.97 194 LEU A N 1
ATOM 1591 C CA . LEU A 1 194 ? 5.558 8.761 22.367 1.00 41.97 194 LEU A CA 1
ATOM 1592 C C . LEU A 1 194 ? 4.743 7.724 21.581 1.00 41.97 194 LEU A C 1
ATOM 1594 O O . LEU A 1 194 ? 3.739 7.207 22.078 1.00 41.97 194 LEU A O 1
ATOM 1598 N N . ILE A 1 195 ? 5.171 7.395 20.361 1.00 46.38 195 ILE A N 1
ATOM 1599 C CA . ILE A 1 195 ? 4.616 6.266 19.606 1.00 46.38 195 ILE A CA 1
ATOM 1600 C C . ILE A 1 195 ? 5.236 4.992 20.195 1.00 46.38 195 ILE A C 1
ATOM 1602 O O . ILE A 1 195 ? 6.377 4.660 19.893 1.00 46.38 195 ILE A O 1
ATOM 1606 N N . PHE A 1 196 ? 4.503 4.288 21.060 1.00 38.91 196 PHE A N 1
ATOM 1607 C CA . PHE A 1 196 ? 4.915 2.973 21.555 1.00 38.91 196 PHE A CA 1
ATOM 1608 C C . PHE A 1 196 ? 4.295 1.904 20.647 1.00 38.91 196 PHE A C 1
ATOM 1610 O O . PHE A 1 196 ? 3.098 1.628 20.744 1.00 38.91 196 PHE A O 1
ATOM 1617 N N . MET A 1 197 ? 5.082 1.328 19.734 1.00 45.84 197 MET A N 1
ATOM 1618 C CA . MET A 1 197 ? 4.643 0.201 18.902 1.00 45.84 197 MET A CA 1
ATOM 1619 C C . MET A 1 197 ? 5.207 -1.092 19.483 1.00 45.84 197 MET A C 1
ATOM 1621 O O . MET A 1 197 ? 6.419 -1.287 19.516 1.00 45.84 197 MET A O 1
ATOM 1625 N N . ARG A 1 198 ? 4.327 -1.975 19.965 1.00 32.59 198 ARG A N 1
ATOM 1626 C CA . ARG A 1 198 ? 4.710 -3.320 20.406 1.00 32.59 198 ARG A CA 1
ATOM 1627 C C . ARG A 1 198 ? 4.451 -4.283 19.257 1.00 32.59 198 ARG A C 1
ATOM 1629 O O . ARG A 1 198 ? 3.301 -4.538 18.910 1.00 32.59 198 ARG A O 1
ATOM 1636 N N . LEU A 1 199 ? 5.523 -4.801 18.670 1.00 37.50 199 LEU A N 1
ATOM 1637 C CA . LEU A 1 199 ? 5.456 -5.847 17.659 1.00 37.50 199 LEU A CA 1
ATOM 1638 C C . LEU A 1 199 ? 5.285 -7.195 18.375 1.00 37.50 199 LEU A C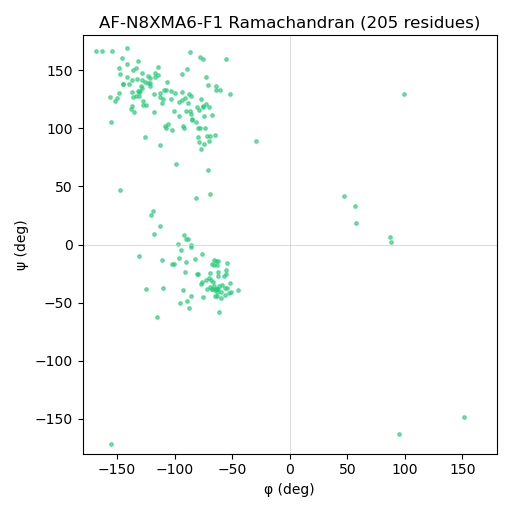 1
ATOM 1640 O O . LEU A 1 199 ? 6.141 -7.583 19.167 1.00 37.50 199 LEU A O 1
ATOM 1644 N N . ILE A 1 200 ? 4.179 -7.894 18.130 1.00 35.34 200 ILE A N 1
ATOM 1645 C CA . ILE A 1 200 ? 4.028 -9.302 18.514 1.00 35.34 200 ILE A CA 1
ATOM 1646 C C . ILE A 1 200 ? 4.091 -10.098 17.212 1.00 35.34 200 ILE A C 1
ATOM 1648 O O . ILE A 1 200 ? 3.120 -10.143 16.462 1.00 35.34 200 ILE A O 1
ATOM 1652 N N . TYR A 1 201 ? 5.248 -10.694 16.922 1.00 33.66 201 TYR A N 1
ATOM 1653 C CA . TYR A 1 201 ? 5.357 -11.700 15.868 1.00 33.66 201 TYR A CA 1
ATOM 1654 C C . TYR A 1 201 ? 4.700 -12.985 16.372 1.00 33.66 201 TYR A C 1
ATOM 1656 O O . TYR A 1 201 ? 5.305 -13.732 17.137 1.00 33.66 201 TYR A O 1
ATOM 1664 N N . LEU A 1 202 ? 3.461 -13.245 15.954 1.00 29.19 202 LEU A N 1
ATOM 1665 C CA . LEU A 1 202 ? 2.837 -14.551 16.141 1.00 29.19 202 LEU A CA 1
ATOM 1666 C C . LEU A 1 202 ? 2.879 -15.302 14.807 1.00 29.19 202 LEU A C 1
ATOM 1668 O O . LEU A 1 202 ? 2.073 -15.059 13.910 1.00 29.19 202 LEU A O 1
ATOM 1672 N N . LYS A 1 203 ? 3.858 -16.198 14.656 1.00 27.61 203 LYS A N 1
ATOM 1673 C CA . LYS A 1 203 ? 3.910 -17.144 13.539 1.00 27.61 203 LYS A CA 1
ATOM 1674 C C . LYS A 1 203 ? 2.958 -18.294 13.865 1.00 27.61 203 LYS A C 1
ATOM 1676 O O . LYS A 1 203 ? 3.341 -19.235 14.551 1.00 27.61 203 LYS A O 1
ATOM 1681 N N . ILE A 1 204 ? 1.707 -18.191 13.422 1.00 31.91 204 ILE A N 1
ATOM 1682 C CA . ILE A 1 204 ? 0.769 -19.315 13.490 1.00 31.91 204 ILE A CA 1
ATOM 1683 C C . ILE A 1 204 ? 1.096 -20.239 12.314 1.00 31.91 204 ILE A C 1
ATOM 1685 O O . ILE A 1 204 ? 0.741 -19.955 11.170 1.00 31.91 204 ILE A O 1
ATOM 1689 N N . THR A 1 205 ? 1.820 -21.320 12.592 1.00 29.80 205 THR A N 1
ATOM 1690 C CA . THR A 1 205 ? 1.919 -22.465 11.683 1.00 29.80 205 THR A CA 1
ATOM 1691 C C . THR A 1 205 ? 0.671 -23.310 11.917 1.00 29.80 205 THR A C 1
ATOM 1693 O O . THR A 1 205 ? 0.553 -23.939 12.964 1.00 29.80 205 THR A O 1
ATOM 1696 N N . LEU A 1 206 ? -0.285 -23.275 10.988 1.00 31.34 206 LEU A N 1
ATOM 1697 C CA . LEU A 1 206 ? -1.343 -24.284 10.948 1.00 31.34 206 LEU A CA 1
ATOM 1698 C C . LEU A 1 206 ? -0.702 -25.581 10.432 1.00 31.34 206 LEU A C 1
ATOM 1700 O O . LEU A 1 206 ? -0.077 -25.556 9.370 1.00 31.34 206 LEU A O 1
ATOM 1704 N N . ILE A 1 207 ? -0.779 -26.640 11.244 1.00 46.12 207 ILE A N 1
ATOM 1705 C CA . ILE A 1 207 ? -0.480 -28.030 10.857 1.00 46.12 207 ILE A CA 1
ATOM 1706 C C . ILE A 1 207 ? -1.617 -28.526 9.967 1.00 46.12 207 ILE A C 1
ATOM 1708 O O . ILE A 1 207 ? -2.780 -28.208 10.306 1.00 46.12 207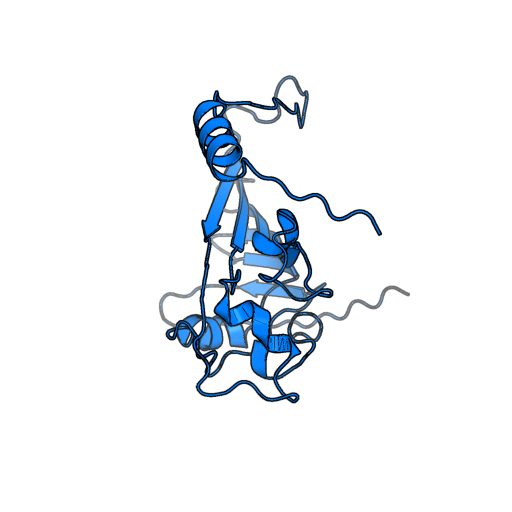 ILE A O 1
#

Mean predicted aligned error: 12.79 Å

pLDDT: mean 77.42, std 20.16, range [27.61, 98.19]

Radius of gyration: 22.1 Å; Cα contacts (8 Å, |Δi|>4): 330; chains: 1; bounding box: 57×44×65 Å

Nearest PDB structures (foldseek):
  1osm-assembly1_A  TM=7.605E-01  e=2.793E-05  Klebsiella pneumoniae
  5o79-assembly1_A  TM=6.829E-01  e=5.152E-05  Klebsiella pneumoniae
  2xe5-assembly1_E  TM=6.432E-01  e=3.058E-04  Escherichia coli
  1e54-assembly1_A  TM=6.584E-01  e=3.280E-02  Delftia acidovorans
  3pgs-assembly2_B  TM=5.251E-01  e=6.491E+00  Escherichia coli K-12